Protein AF-0000000076350652 (afdb_homodimer)

Secondary structure (DSSP, 8-state):
--HHHHHHHHHHHHHHHHHHHHHT-HHHHHHHEEEEEEEE----TT-TT-----BHHHHHHHHHHHHHHB-GGG-EEEEEEEEEETTEEEEEEEEEEEBTTT--EEEEEEEEEEEEETTEEEEEEEE--HHHHHHHHS--/--HHHHHHHHHHHHHHHHHHHHHT-HHHHHHHEEEEEEEE----TT-TT-----BHHHHHHHHHHHHHHB-GGG-EEEEEEEEEETTEEEEEEEEEEEBTTT--EEEEEEEEEEEEETTEEEEEEEE--HHHHHHHHS--

Radius of gyration: 19.03 Å; Cα contacts (8 Å, |Δi|>4): 617; chains: 2; bounding box: 54×49×42 Å

Solvent-accessible surface area (backbone atoms only — not comparable to full-atom values): 14164 Å² to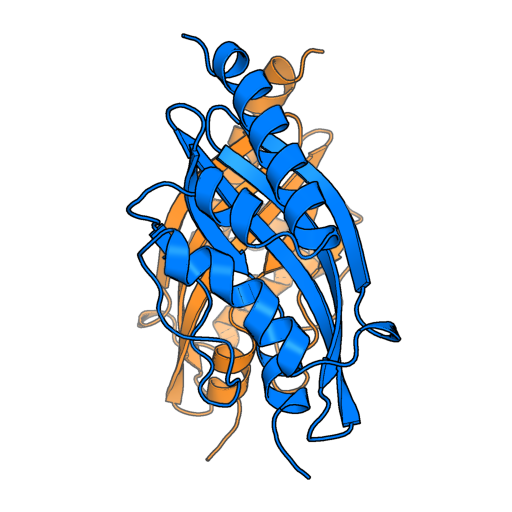tal; per-residue (Å²): 130,57,56,70,66,40,23,58,60,29,51,50,47,51,52,52,48,54,54,26,60,74,67,65,35,46,67,61,35,31,68,39,30,24,72,59,25,54,54,43,63,75,87,43,92,61,34,88,60,57,71,94,46,44,34,15,62,54,54,30,43,38,60,56,46,43,53,72,47,31,38,70,92,53,48,47,72,47,80,74,43,80,48,62,55,22,40,35,34,40,37,30,31,39,38,34,33,27,27,58,91,58,67,29,58,28,53,37,54,36,41,38,40,36,28,38,56,95,80,16,33,40,30,43,37,49,36,42,39,44,39,38,47,35,56,16,54,46,68,133,128,56,56,70,64,41,23,57,61,29,51,53,47,51,53,51,48,53,52,26,59,75,66,64,36,46,70,60,34,31,68,40,29,24,73,59,25,54,56,42,63,74,89,44,92,61,33,90,62,59,70,93,46,44,34,14,61,55,54,30,44,38,61,57,45,44,52,73,46,32,40,72,92,55,46,46,74,47,79,74,43,81,46,63,54,23,41,34,34,40,37,31,31,40,38,34,34,26,28,58,91,58,68,30,58,28,55,38,54,36,42,40,38,36,29,38,55,96,80,16,34,40,28,44,37,47,36,43,41,44,38,37,49,35,56,18,53,47,67,133

Organism: Streptomyces venezuelae (NCBI:txid54571)

pLDDT: mean 94.96, std 7.68, range [44.12, 98.75]

Nearest PDB structures (foldseek):
  7epn-assembly1_A  TM=9.601E-01  e=1.587E-13  Mycolicibacterium smegmatis MC2 155
  7epn-assembly1_B  TM=9.487E-01  e=1.328E-13  Mycolicibacterium smegmatis MC2 155
  7epo-assembly1_A-2  TM=9.106E-01  e=1.216E-11  Mycolicibacterium smegmatis MC2 155
  3fgy-assembly1_B  TM=9.138E-01  e=1.591E-09  Paraburkholderia xenovorans LB400
  3ec9-assembly1_A  TM=8.462E-01  e=2.882E-09  Burkholderia thailandensis E264

Sequence (280 aa):
MTAETVAAPTRSVVQDFLQARLAGDTERMVELFADDVDWLLAENPAVPWIRPRSTGAECAAQSAELAEHTVAEDASATLDTFLVDGTDAVLFGHLKGTVRATGKSFEGPFALRLTVENGRITRHHLYENSLSVAAACTPAMTAETVAAPTRSVVQDFLQARLAGDTERMVELFADDVDWLLAENPAVPWIRPRSTGAECAAQSAELAEHTVAEDASATLDTFLVDGTDAVLFGHLKGTVRATGKSFEGPFALRLTVENGRITRHHLYENSLSVAAACTPA

InterPro domains:
  IPR032710 NTF2-like domain superfamily [SSF54427] (9-137)
  IPR037401 SnoaL-like domain [PF12680] (14-124)

Foldseek 3Di:
DDQVVQQVLLVVLVVQCVVCLLVLPLVSQLVQADQFAAEDDPDAPLADLDDDDTGSSNVSCSSVVVPVFWDPVFWDWDWDDWDTGRQKIKTKTKIKTAGPVARAMAMFIKIWIWGDDPRHTRYTHIDTDSVRNSVRSDHD/DDQVVQQVLLVVLVVQCVVCLLVLPLVSQLVQADQFAAEDDPDAVLAVLDDDDTGSSNVSCSSVVVPVFWDPVFWDWDWDDWDTGRQKIKTKTKIKTAGPVARAMAMFIKIWIWGDDPRHTRYTHIDTDSVRNSVRSDHD

Structure (mmCIF, N/CA/C/O backbone):
data_AF-0000000076350652-model_v1
#
loop_
_entity.id
_entity.type
_entity.pdbx_description
1 polymer 'Ketosteroid isomerase'
#
loop_
_atom_site.group_PDB
_atom_site.id
_atom_site.type_symbol
_atom_site.label_atom_id
_atom_site.label_alt_id
_atom_site.label_comp_id
_atom_site.label_asym_id
_atom_site.label_entity_id
_atom_site.label_seq_id
_atom_site.pdbx_PDB_ins_code
_atom_site.Cartn_x
_atom_site.Cartn_y
_atom_site.Cartn_z
_atom_site.occupancy
_atom_site.B_iso_or_equiv
_atom_site.auth_seq_id
_atom_site.auth_comp_id
_atom_site.auth_asym_id
_atom_site.auth_atom_id
_atom_site.pdbx_PDB_model_num
ATOM 1 N N . MET A 1 1 ? 25.812 13.266 -9.875 1 44.16 1 MET A N 1
ATOM 2 C CA . MET A 1 1 ? 26 12.938 -8.469 1 44.16 1 MET A CA 1
ATOM 3 C C . MET A 1 1 ? 25.484 11.531 -8.164 1 44.16 1 MET A C 1
ATOM 5 O O . MET A 1 1 ? 24.391 11.164 -8.594 1 44.16 1 MET A O 1
ATOM 9 N N . THR A 1 2 ? 26.156 10.523 -7.773 1 53.03 2 THR A N 1
ATOM 10 C CA . THR A 1 2 ? 25.812 9.109 -7.703 1 53.03 2 THR A CA 1
ATOM 11 C C . THR A 1 2 ? 24.641 8.875 -6.758 1 53.03 2 THR A C 1
ATOM 13 O O . THR A 1 2 ? 24.297 9.75 -5.965 1 53.03 2 THR A O 1
ATOM 16 N N . ALA A 1 3 ? 23.75 7.809 -7.027 1 58.03 3 ALA A N 1
ATOM 17 C CA . ALA A 1 3 ? 22.609 7.449 -6.195 1 58.03 3 ALA A CA 1
ATOM 18 C C . ALA A 1 3 ? 22.953 7.586 -4.711 1 58.03 3 ALA A C 1
ATOM 20 O O . ALA A 1 3 ? 22.109 8.023 -3.918 1 58.03 3 ALA A O 1
ATOM 21 N N . GLU A 1 4 ? 24.156 7.391 -4.332 1 65.06 4 GLU A N 1
ATOM 22 C CA . GLU A 1 4 ? 24.578 7.445 -2.934 1 65.06 4 GLU A CA 1
ATOM 23 C C . GLU A 1 4 ? 24.719 8.883 -2.455 1 65.06 4 GLU A C 1
ATOM 25 O O . GLU A 1 4 ? 24.484 9.18 -1.281 1 65.06 4 GLU A O 1
ATOM 30 N N . THR A 1 5 ? 25.062 9.742 -3.428 1 74.81 5 THR A N 1
ATOM 31 C CA . THR A 1 5 ? 25.312 11.125 -3.025 1 74.81 5 THR A CA 1
ATOM 32 C C . THR A 1 5 ? 24.016 11.852 -2.713 1 74.81 5 THR A C 1
ATOM 34 O O . THR A 1 5 ? 23.984 12.734 -1.852 1 74.81 5 THR A O 1
ATOM 37 N N . VAL A 1 6 ? 23.016 11.383 -3.334 1 87.31 6 VAL A N 1
ATOM 38 C CA . VAL A 1 6 ? 21.766 12.102 -3.131 1 87.31 6 VAL A CA 1
ATOM 39 C C . VAL A 1 6 ? 20.922 11.391 -2.074 1 87.31 6 VAL A C 1
ATOM 41 O O . VAL A 1 6 ? 19.953 11.953 -1.564 1 87.31 6 VAL A O 1
ATOM 44 N N . ALA A 1 7 ? 21.391 10.289 -1.591 1 90.06 7 ALA A N 1
ATOM 45 C CA . ALA A 1 7 ? 20.625 9.5 -0.626 1 90.06 7 ALA A CA 1
ATOM 46 C C . ALA A 1 7 ? 20.641 10.156 0.752 1 90.06 7 ALA A C 1
ATOM 48 O O . ALA A 1 7 ? 19.641 10.141 1.465 1 90.06 7 ALA A O 1
ATOM 49 N N . ALA A 1 8 ? 21.734 10.742 1.104 1 92.75 8 ALA A N 1
ATOM 50 C CA . ALA A 1 8 ? 21.859 11.328 2.438 1 92.75 8 ALA A CA 1
ATOM 51 C C . ALA A 1 8 ? 20.922 12.523 2.602 1 92.75 8 ALA A C 1
ATOM 53 O O . ALA A 1 8 ? 20.156 12.602 3.566 1 92.75 8 ALA A O 1
ATOM 54 N N . PRO A 1 9 ? 20.953 13.445 1.65 1 95.44 9 PRO A N 1
ATOM 55 C CA . PRO A 1 9 ? 20 14.547 1.78 1 95.44 9 PRO A CA 1
ATOM 56 C C . PRO A 1 9 ? 18.547 14.078 1.725 1 95.44 9 PRO A C 1
ATOM 58 O O . PRO A 1 9 ? 17.688 14.648 2.404 1 95.44 9 PRO A O 1
ATOM 61 N N . THR A 1 10 ? 18.234 13.078 0.881 1 97.25 10 THR A N 1
ATOM 62 C CA . THR A 1 10 ? 16.875 12.523 0.846 1 97.25 10 THR A CA 1
ATOM 63 C C . THR A 1 10 ? 16.469 12.016 2.227 1 97.25 10 THR A C 1
ATOM 65 O O . THR A 1 10 ? 15.383 12.336 2.713 1 97.25 10 THR A O 1
ATOM 68 N N . ARG A 1 11 ? 17.328 11.305 2.857 1 96.69 11 ARG A N 1
ATOM 69 C CA . ARG A 1 11 ? 17.062 10.758 4.184 1 96.69 11 ARG A CA 1
ATOM 70 C C . ARG A 1 11 ? 16.812 11.875 5.195 1 96.69 11 ARG A C 1
ATOM 72 O O . ARG A 1 11 ? 15.883 11.781 6.004 1 96.69 11 ARG A O 1
ATOM 79 N N . SER A 1 12 ? 17.594 12.883 5.109 1 97.62 12 SER A N 1
ATOM 80 C CA . SER A 1 12 ? 17.469 14 6.043 1 97.62 12 SER A CA 1
ATOM 81 C C . SER A 1 12 ? 16.141 14.711 5.887 1 97.62 12 SER A C 1
ATOM 83 O O . SER A 1 12 ? 15.469 15.008 6.879 1 97.62 12 SER A O 1
ATOM 85 N N . VAL A 1 13 ? 15.75 14.953 4.66 1 98.38 13 VAL A N 1
ATOM 86 C CA . VAL A 1 13 ? 14.492 15.641 4.387 1 98.38 13 VAL A CA 1
ATOM 87 C C . VAL A 1 13 ? 13.32 14.797 4.875 1 98.38 13 VAL A C 1
ATOM 89 O O . VAL A 1 13 ? 12.383 15.312 5.492 1 98.38 13 VAL A O 1
ATOM 92 N N . VAL A 1 14 ? 13.359 13.516 4.664 1 98.31 14 VAL A N 1
ATOM 93 C CA . VAL A 1 14 ? 12.273 12.617 5.051 1 98.31 14 VAL A CA 1
ATOM 94 C C . VAL A 1 14 ? 12.18 12.547 6.574 1 98.31 14 VAL A C 1
ATOM 96 O O . VAL A 1 14 ? 11.086 12.539 7.137 1 98.31 14 VAL A O 1
ATOM 99 N N . GLN A 1 15 ? 13.312 12.508 7.227 1 97.88 15 GLN A N 1
ATOM 100 C CA . GLN A 1 15 ? 13.312 12.508 8.688 1 97.88 15 GLN A CA 1
ATOM 101 C C . GLN A 1 15 ? 12.711 13.797 9.234 1 97.88 15 GLN A C 1
ATOM 103 O O . GLN A 1 15 ? 11.938 13.766 10.195 1 97.88 15 GLN A O 1
ATOM 108 N N . ASP A 1 16 ? 13.039 14.883 8.602 1 98.25 16 ASP A N 1
ATOM 109 C CA . ASP A 1 16 ? 12.438 16.156 8.977 1 98.25 16 ASP A CA 1
ATOM 110 C C . ASP A 1 16 ? 10.93 16.141 8.773 1 98.25 16 ASP A C 1
ATOM 112 O O . ASP A 1 16 ? 10.172 16.625 9.617 1 98.25 16 ASP A O 1
ATOM 116 N N . PHE A 1 17 ? 10.531 15.594 7.711 1 98.31 17 PHE A N 1
ATOM 117 C CA . PHE A 1 17 ? 9.117 15.469 7.395 1 98.31 17 PHE A CA 1
ATOM 118 C C . PHE A 1 17 ? 8.391 14.648 8.461 1 98.31 17 PHE A C 1
ATOM 120 O O . PHE A 1 17 ? 7.34 15.062 8.953 1 98.31 17 PHE A O 1
ATOM 127 N N . LEU A 1 18 ? 8.953 13.555 8.828 1 97.06 18 LEU A N 1
ATOM 128 C CA . LEU A 1 18 ? 8.344 12.688 9.836 1 97.06 18 LEU A CA 1
ATOM 129 C C . LEU A 1 18 ? 8.242 13.398 11.18 1 97.06 18 LEU A C 1
ATOM 131 O O . LEU A 1 18 ? 7.234 13.273 11.875 1 97.06 18 LEU A O 1
ATOM 135 N N . GLN A 1 19 ? 9.242 14.117 11.539 1 96.62 19 GLN A N 1
ATOM 136 C CA . GLN A 1 19 ? 9.234 14.875 12.781 1 96.62 19 GLN A CA 1
ATOM 137 C C . GLN A 1 19 ? 8.156 15.953 12.758 1 96.62 19 GLN A C 1
ATOM 139 O O . GLN A 1 19 ? 7.434 16.141 13.742 1 96.62 19 GLN A O 1
ATOM 144 N N . ALA A 1 20 ? 8.07 16.656 11.68 1 97.06 20 ALA A N 1
ATOM 145 C CA . ALA A 1 20 ? 7.062 17.703 11.539 1 97.06 20 ALA A CA 1
ATOM 146 C C . ALA A 1 20 ? 5.656 17.109 11.602 1 97.06 20 ALA A C 1
ATOM 148 O O . ALA A 1 20 ? 4.766 17.703 12.227 1 97.06 20 ALA A O 1
ATOM 149 N N . ARG A 1 21 ? 5.453 16.016 10.969 1 94.56 21 ARG A N 1
ATOM 150 C CA . ARG A 1 21 ? 4.164 15.344 10.984 1 94.56 21 ARG A CA 1
ATOM 151 C C . ARG A 1 21 ? 3.777 14.93 12.398 1 94.56 21 ARG A C 1
ATOM 153 O O . ARG A 1 21 ? 2.641 15.141 12.828 1 94.56 21 ARG A O 1
ATOM 160 N N . LEU A 1 22 ? 4.668 14.352 13.125 1 90.69 22 LEU A N 1
ATOM 161 C CA . LEU A 1 22 ? 4.434 13.906 14.492 1 90.69 22 LEU A CA 1
ATOM 162 C C . LEU A 1 22 ? 4.113 15.086 15.406 1 90.69 22 LEU A C 1
ATOM 164 O O . LEU A 1 22 ? 3.277 14.969 16.312 1 90.69 22 LEU A O 1
ATOM 168 N N . ALA A 1 23 ? 4.719 16.172 15.133 1 92.88 23 ALA A N 1
ATOM 169 C CA . ALA A 1 23 ? 4.547 17.359 15.953 1 92.88 23 ALA A CA 1
ATOM 170 C C . ALA A 1 23 ? 3.305 18.141 15.531 1 92.88 23 ALA A C 1
ATOM 172 O O . ALA A 1 23 ? 2.906 19.094 16.203 1 92.88 23 ALA A O 1
ATOM 173 N N . GLY A 1 24 ? 2.719 17.766 14.453 1 92.81 24 GLY A N 1
ATOM 174 C CA . GLY A 1 24 ? 1.604 18.531 13.914 1 92.81 24 GLY A CA 1
ATOM 175 C C . GLY A 1 24 ? 2.01 19.906 13.414 1 92.81 24 GLY A C 1
ATOM 176 O O . GLY A 1 24 ? 1.22 20.844 13.484 1 92.81 24 GLY A O 1
ATOM 177 N N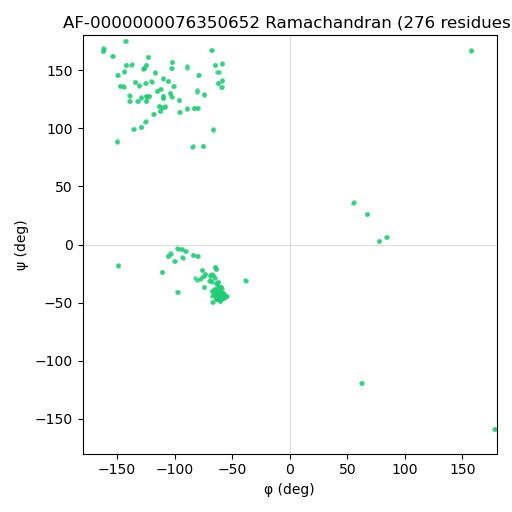 . ASP A 1 25 ? 3.254 20.031 13.023 1 95.5 25 ASP A N 1
ATOM 178 C CA . ASP A 1 25 ? 3.799 21.297 12.578 1 95.5 25 ASP A CA 1
ATOM 179 C C . ASP A 1 25 ? 3.492 21.531 11.094 1 95.5 25 ASP A C 1
ATOM 181 O O . ASP A 1 25 ? 4.355 21.344 10.242 1 95.5 25 ASP A O 1
ATOM 185 N N . THR A 1 26 ? 2.326 22.047 10.805 1 95.81 26 THR A N 1
ATOM 186 C CA . THR A 1 26 ? 1.855 22.234 9.43 1 95.81 26 THR A CA 1
ATOM 187 C C . THR A 1 26 ? 2.719 23.25 8.695 1 95.81 26 THR A C 1
ATOM 189 O O . THR A 1 26 ? 2.998 23.094 7.504 1 95.81 26 THR A O 1
ATOM 192 N N . GLU A 1 27 ? 3.127 24.266 9.352 1 96.12 27 GLU A N 1
ATOM 193 C CA . GLU A 1 27 ? 3.969 25.281 8.727 1 96.12 27 GLU A CA 1
ATOM 194 C C . GLU A 1 27 ? 5.277 24.688 8.227 1 96.12 27 GLU A C 1
ATOM 196 O O . GLU A 1 27 ? 5.684 24.922 7.086 1 96.12 27 GLU A O 1
ATOM 201 N N . ARG A 1 28 ? 5.887 23.953 9.086 1 97.44 28 ARG A N 1
ATOM 202 C CA . ARG A 1 28 ? 7.125 23.297 8.68 1 97.44 28 ARG A CA 1
ATOM 203 C C . ARG A 1 28 ? 6.883 22.344 7.52 1 97.44 28 ARG A C 1
ATOM 205 O O . ARG A 1 28 ? 7.707 22.234 6.609 1 97.44 28 ARG A O 1
ATOM 212 N N . MET A 1 29 ? 5.793 21.609 7.551 1 97.06 29 MET A N 1
ATOM 213 C CA . MET A 1 29 ? 5.465 20.672 6.473 1 97.06 29 MET A CA 1
ATOM 214 C C . MET A 1 29 ? 5.316 21.422 5.148 1 97.06 29 MET A C 1
ATOM 216 O O . MET A 1 29 ? 5.762 20.922 4.105 1 97.06 29 MET A O 1
ATOM 220 N N . VAL A 1 30 ? 4.703 22.562 5.164 1 97.5 30 VAL A N 1
ATOM 221 C CA . VAL A 1 30 ? 4.551 23.359 3.953 1 97.5 30 VAL A CA 1
ATOM 222 C C . VAL A 1 30 ? 5.922 23.688 3.375 1 97.5 30 VAL A C 1
ATOM 224 O O . VAL A 1 30 ? 6.117 23.656 2.156 1 97.5 30 VAL A O 1
ATOM 227 N N . GLU A 1 31 ? 6.879 23.953 4.215 1 97.88 31 GLU A N 1
ATOM 228 C CA . GLU A 1 31 ? 8.227 24.297 3.781 1 97.88 31 GLU A CA 1
ATOM 229 C C . GLU A 1 31 ? 8.922 23.094 3.154 1 97.88 31 GLU A C 1
ATOM 231 O O . GLU A 1 31 ? 9.773 23.25 2.273 1 97.88 31 GLU A O 1
ATOM 236 N N . LEU A 1 32 ? 8.562 21.953 3.629 1 98.5 32 LEU A N 1
ATOM 237 C CA . LEU A 1 32 ? 9.242 20.734 3.193 1 98.5 32 LEU A CA 1
ATOM 238 C C . LEU A 1 32 ? 8.68 20.25 1.862 1 98.5 32 LEU A C 1
ATOM 240 O O . LEU A 1 32 ? 9.383 19.609 1.082 1 98.5 32 LEU A O 1
ATOM 244 N N . PHE A 1 33 ? 7.438 20.531 1.592 1 98.69 33 PHE A N 1
ATOM 245 C CA . PHE A 1 33 ? 6.824 20.141 0.33 1 98.69 33 PHE A CA 1
ATOM 246 C C . PHE A 1 33 ? 7.211 21.094 -0.788 1 98.69 33 PHE A C 1
ATOM 248 O O . PHE A 1 33 ? 7.391 22.297 -0.552 1 98.69 33 PHE A O 1
ATOM 255 N N . ALA A 1 34 ? 7.352 20.578 -1.999 1 98.56 34 ALA A N 1
ATOM 256 C CA . ALA A 1 34 ? 7.453 21.406 -3.203 1 98.56 34 ALA A CA 1
ATOM 257 C C . ALA A 1 34 ? 6.133 22.109 -3.496 1 98.56 34 ALA A C 1
ATOM 259 O O . ALA A 1 34 ? 5.098 21.766 -2.928 1 98.56 34 ALA A O 1
ATOM 260 N N . ASP A 1 35 ? 6.195 23.062 -4.387 1 97.38 35 ASP A N 1
ATOM 261 C CA . ASP A 1 35 ? 4.984 23.797 -4.746 1 97.38 35 ASP A CA 1
ATOM 262 C C . ASP A 1 35 ? 3.959 22.875 -5.402 1 97.38 35 ASP A C 1
ATOM 264 O O . ASP A 1 35 ? 2.76 22.984 -5.137 1 97.38 35 ASP A O 1
ATOM 268 N N . ASP A 1 36 ? 4.461 22.031 -6.301 1 97.75 36 ASP A N 1
ATOM 269 C CA . ASP A 1 36 ? 3.65 21 -6.922 1 97.75 36 ASP A CA 1
ATOM 270 C C . ASP A 1 36 ? 4.07 19.609 -6.438 1 97.75 36 ASP A C 1
ATOM 272 O O . ASP A 1 36 ? 5.258 19.281 -6.441 1 97.75 36 ASP A O 1
ATOM 276 N N . VAL A 1 37 ? 3.123 18.875 -5.988 1 98.56 37 VAL A N 1
ATOM 277 C CA . VAL A 1 37 ? 3.412 17.562 -5.402 1 98.56 37 VAL A CA 1
ATOM 278 C C . VAL A 1 37 ? 2.596 16.484 -6.113 1 98.56 37 VAL A C 1
ATOM 280 O O . VAL A 1 37 ? 1.386 16.641 -6.301 1 98.56 37 VAL A O 1
ATOM 283 N N . ASP A 1 38 ? 3.291 15.492 -6.645 1 98.38 38 ASP A N 1
ATOM 284 C CA . ASP A 1 38 ? 2.596 14.281 -7.074 1 98.38 38 ASP A CA 1
ATOM 285 C C . ASP A 1 38 ? 2.014 13.531 -5.879 1 98.38 38 ASP A C 1
ATOM 287 O O . ASP A 1 38 ? 2.738 12.836 -5.16 1 98.38 38 ASP A O 1
ATOM 291 N N . TRP A 1 39 ? 0.73 13.727 -5.633 1 98.12 39 TRP A N 1
ATOM 292 C CA . TRP A 1 39 ? 0.024 13.211 -4.469 1 98.12 39 TRP A CA 1
ATOM 293 C C . TRP A 1 39 ? -0.834 12.008 -4.844 1 98.12 39 TRP A C 1
ATOM 295 O O . TRP A 1 39 ? -1.576 12.047 -5.828 1 98.12 39 TRP A O 1
ATOM 305 N N . LEU A 1 40 ? -0.628 10.938 -4 1 97.5 40 LEU A N 1
ATOM 306 C CA . LEU A 1 40 ? -1.454 9.766 -4.273 1 97.5 40 LEU A CA 1
ATOM 307 C C . LEU A 1 40 ? -1.959 9.141 -2.979 1 97.5 40 LEU A C 1
ATOM 309 O O . LEU A 1 40 ? -1.168 8.836 -2.082 1 97.5 40 LEU A O 1
ATOM 313 N N . LEU A 1 41 ? -3.211 9.008 -2.838 1 95.44 41 LEU A N 1
ATOM 314 C CA . LEU A 1 41 ? -4.004 8.125 -1.989 1 95.44 41 LEU A CA 1
ATOM 315 C C . LEU A 1 41 ? -5.141 7.492 -2.781 1 95.44 41 LEU A C 1
ATOM 317 O O . LEU A 1 41 ? -5.766 8.148 -3.619 1 95.44 41 LEU A O 1
ATOM 321 N N . ALA A 1 42 ? -5.359 6.234 -2.514 1 93.25 42 ALA A N 1
ATOM 322 C CA . ALA A 1 42 ? -6.484 5.602 -3.199 1 93.25 42 ALA A CA 1
ATOM 323 C C . ALA A 1 42 ? -7.793 6.324 -2.889 1 93.25 42 ALA A C 1
ATOM 325 O O . ALA A 1 42 ? -8.023 6.75 -1.753 1 93.25 42 ALA A O 1
ATOM 326 N N . GLU A 1 43 ? -8.586 6.434 -3.896 1 92.56 43 GLU A N 1
ATOM 327 C CA . GLU A 1 43 ? -9.891 7.074 -3.709 1 92.56 43 GLU A CA 1
ATOM 328 C C . GLU A 1 43 ? -10.719 6.336 -2.662 1 92.56 43 GLU A C 1
ATOM 330 O O . GLU A 1 43 ? -10.805 5.105 -2.68 1 92.56 43 GLU A O 1
ATOM 335 N N . ASN A 1 44 ? -11.312 7.105 -1.806 1 96.5 44 ASN A N 1
ATOM 336 C CA . ASN A 1 44 ? -12.141 6.578 -0.724 1 96.5 44 ASN A CA 1
ATOM 337 C C . ASN A 1 44 ? -13.25 7.555 -0.344 1 96.5 44 ASN A C 1
ATOM 339 O O . ASN A 1 44 ? -13.094 8.359 0.573 1 96.5 44 ASN A O 1
ATOM 343 N N . PRO A 1 45 ? -14.328 7.461 -0.959 1 93.56 45 PRO A N 1
ATOM 344 C CA . PRO A 1 45 ? -15.391 8.469 -0.828 1 93.56 45 PRO A CA 1
ATOM 345 C C . PRO A 1 45 ? -15.969 8.539 0.585 1 93.56 45 PRO A C 1
ATOM 347 O O . PRO A 1 45 ? -16.531 9.562 0.977 1 93.56 45 PRO A O 1
ATOM 350 N N . ALA A 1 46 ? -15.844 7.578 1.374 1 94.81 46 ALA A N 1
ATOM 351 C CA . ALA A 1 46 ? -16.391 7.559 2.729 1 94.81 46 ALA A CA 1
ATOM 352 C C . ALA A 1 46 ? -15.5 8.328 3.693 1 94.81 46 ALA A C 1
ATOM 354 O O . ALA A 1 46 ? -15.898 8.617 4.824 1 94.81 46 ALA A O 1
ATOM 355 N N . VAL A 1 47 ? -14.305 8.719 3.285 1 97.12 47 VAL A N 1
ATOM 356 C CA . VAL A 1 47 ? -13.305 9.273 4.188 1 97.12 47 VAL A CA 1
ATOM 357 C C . VAL A 1 47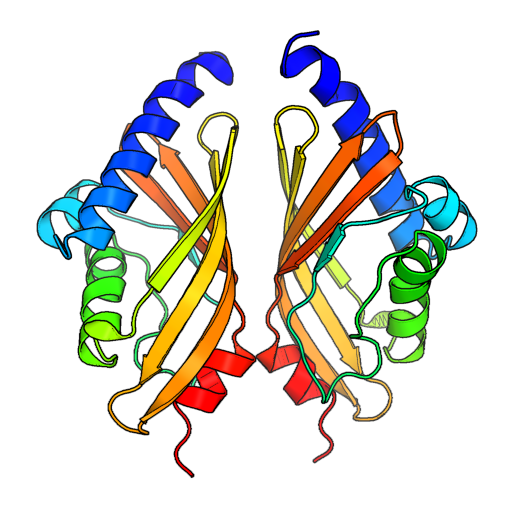 ? -13.148 10.766 3.932 1 97.12 47 VAL A C 1
ATOM 359 O O . VAL A 1 47 ? -12.695 11.18 2.863 1 97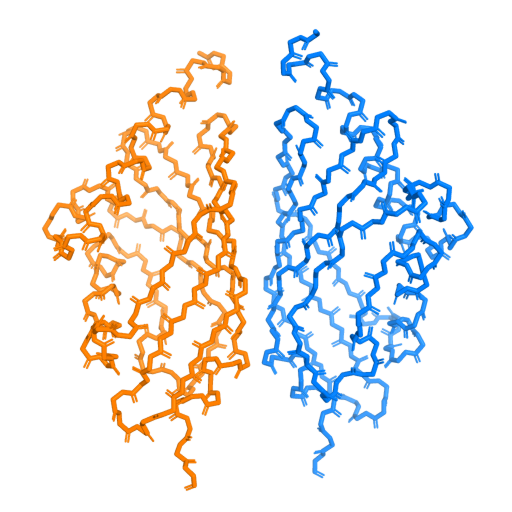.12 47 VAL A O 1
ATOM 362 N N . PRO A 1 48 ? -13.398 11.586 4.828 1 95.19 48 PRO A N 1
ATOM 363 C CA . PRO A 1 48 ? -13.469 13.023 4.59 1 95.19 48 PRO A CA 1
ATOM 364 C C . PRO A 1 48 ? -12.094 13.656 4.379 1 95.19 48 PRO A C 1
ATOM 366 O O . PRO A 1 48 ? -11.992 14.727 3.768 1 95.19 48 PRO A O 1
ATOM 369 N N . TRP A 1 49 ? -11.078 13.055 4.895 1 95.88 49 TRP A N 1
ATOM 370 C CA . TRP A 1 49 ? -9.766 13.688 4.777 1 95.88 49 TRP A CA 1
ATOM 371 C C . TRP A 1 49 ? -9.016 13.172 3.561 1 95.88 49 TRP A C 1
ATOM 373 O O . TRP A 1 49 ? -7.863 13.539 3.33 1 95.88 49 TRP A O 1
ATOM 383 N N . ILE A 1 50 ? -9.578 12.203 2.85 1 96.5 50 ILE A N 1
ATOM 384 C CA . ILE A 1 50 ? -8.961 11.703 1.625 1 96.5 50 ILE A CA 1
ATOM 385 C C . ILE A 1 50 ? -9.578 12.406 0.416 1 96.5 50 ILE A C 1
ATOM 387 O O . ILE A 1 50 ? -10.773 12.258 0.147 1 96.5 50 ILE A O 1
ATOM 391 N N . ARG A 1 51 ? -8.82 13.164 -0.246 1 94.38 51 ARG A N 1
ATOM 392 C CA . ARG A 1 51 ? -9.211 13.891 -1.449 1 94.38 51 ARG A CA 1
ATOM 393 C C . ARG A 1 51 ? -8.008 14.164 -2.338 1 94.38 51 ARG A C 1
ATOM 395 O O . ARG A 1 51 ? -6.863 14.07 -1.887 1 94.38 51 ARG A O 1
ATOM 402 N N . PRO A 1 52 ? -8.219 14.492 -3.605 1 95.44 52 PRO A N 1
ATOM 403 C CA . PRO A 1 52 ? -7.09 14.852 -4.469 1 95.44 52 PRO A CA 1
ATOM 404 C C . PRO A 1 52 ? -6.352 16.094 -3.984 1 95.44 52 PRO A C 1
ATOM 406 O O . PRO A 1 52 ? -6.98 17.047 -3.504 1 95.44 52 PRO A O 1
ATOM 409 N N . ARG A 1 53 ? -5.039 16.031 -4.07 1 97.56 53 ARG A N 1
ATOM 410 C CA . ARG A 1 53 ? -4.156 17.141 -3.738 1 97.56 53 ARG A CA 1
ATOM 411 C C . ARG A 1 53 ? -3.035 17.281 -4.762 1 97.56 53 ARG A C 1
ATOM 413 O O . ARG A 1 53 ? -2.662 16.297 -5.414 1 97.56 53 ARG A O 1
ATOM 420 N N . SER A 1 54 ? -2.527 18.547 -4.836 1 97.88 54 SER A N 1
ATOM 421 C CA . SER A 1 54 ? -1.456 18.719 -5.812 1 97.88 54 SER A CA 1
ATOM 422 C C . SER A 1 54 ? -0.468 19.797 -5.379 1 97.88 54 SER A C 1
ATOM 424 O O . SER A 1 54 ? 0.634 19.891 -5.926 1 97.88 54 SER A O 1
ATOM 426 N N . THR A 1 55 ? -0.877 20.672 -4.426 1 98 55 THR A N 1
ATOM 427 C CA . THR A 1 55 ? 0.035 21.703 -3.965 1 98 55 THR A CA 1
ATOM 428 C C . THR A 1 55 ? 0.632 21.344 -2.609 1 98 55 THR A C 1
ATOM 430 O O . THR A 1 55 ? 0.026 20.594 -1.841 1 98 55 THR A O 1
ATOM 433 N N . GLY A 1 56 ? 1.797 21.953 -2.338 1 97.69 56 GLY A N 1
ATOM 434 C CA . GLY A 1 56 ? 2.426 21.719 -1.047 1 97.69 56 GLY A CA 1
ATOM 435 C C . GLY A 1 56 ? 1.53 22.078 0.124 1 97.69 56 GLY A C 1
ATOM 436 O O . GLY A 1 56 ? 1.478 21.359 1.118 1 97.69 56 GLY A O 1
ATOM 437 N N . ALA A 1 57 ? 0.869 23.172 0.027 1 96.81 57 ALA A N 1
ATOM 438 C CA . ALA A 1 57 ? -0.03 23.625 1.089 1 96.81 57 ALA A CA 1
ATOM 439 C C . ALA A 1 57 ? -1.159 22.625 1.308 1 96.81 57 ALA A C 1
ATOM 441 O O . ALA A 1 57 ? -1.497 22.297 2.447 1 96.81 57 ALA A O 1
ATOM 442 N N . GLU A 1 58 ? -1.768 22.125 0.223 1 97.31 58 GLU A N 1
ATOM 443 C CA . GLU A 1 58 ? -2.83 21.141 0.322 1 97.31 58 GLU A CA 1
ATOM 444 C C . GLU A 1 58 ? -2.32 19.844 0.968 1 97.31 58 GLU A C 1
ATOM 446 O O . GLU A 1 58 ? -3.002 19.266 1.809 1 97.31 58 GLU A O 1
ATOM 451 N N . CYS A 1 59 ? -1.15 19.422 0.545 1 97.88 59 CYS A N 1
ATOM 452 C CA . CYS A 1 59 ? -0.557 18.188 1.061 1 97.88 59 CYS A CA 1
ATOM 453 C C . CYS A 1 59 ? -0.262 18.312 2.551 1 97.88 59 CYS A C 1
ATOM 455 O O . CYS A 1 59 ? -0.576 17.406 3.324 1 97.88 59 CYS A O 1
ATOM 457 N N . ALA A 1 60 ? 0.26 19.484 2.938 1 96.75 60 ALA A N 1
ATOM 458 C CA . ALA A 1 60 ? 0.567 19.734 4.344 1 96.75 60 ALA A CA 1
ATOM 459 C C . ALA A 1 60 ? -0.705 19.766 5.188 1 96.75 60 ALA A C 1
ATOM 461 O O . ALA A 1 60 ? -0.69 19.359 6.352 1 96.75 60 ALA A O 1
ATOM 462 N N . ALA A 1 61 ? -1.779 20.125 4.629 1 95.81 61 ALA A N 1
ATOM 463 C CA . ALA A 1 61 ? -3.041 20.266 5.348 1 95.81 61 ALA A CA 1
ATOM 464 C C . ALA A 1 61 ? -3.668 18.906 5.645 1 95.81 61 ALA A C 1
ATOM 466 O O . ALA A 1 61 ? -4.535 18.797 6.512 1 95.81 61 ALA A O 1
ATOM 467 N N . GLN A 1 62 ? -3.301 17.891 4.906 1 95.62 62 GLN A N 1
ATOM 468 C CA . GLN A 1 62 ? -3.918 16.578 5.043 1 95.62 62 GLN A CA 1
ATOM 469 C C . GLN A 1 62 ? -3.762 16.047 6.465 1 95.62 62 GLN A C 1
ATOM 471 O O . GLN A 1 62 ? -4.695 15.461 7.023 1 95.62 62 GLN A O 1
ATOM 476 N N . SER A 1 63 ? -2.613 16.219 7.051 1 92.75 63 SER A N 1
ATOM 477 C CA . SER A 1 63 ? -2.355 15.719 8.398 1 92.75 63 SER A CA 1
ATOM 478 C C . SER A 1 63 ? -3.234 16.422 9.43 1 92.75 63 SER A C 1
ATOM 480 O O . SER A 1 63 ? -3.727 15.789 10.367 1 92.75 63 SER A O 1
ATOM 482 N N . ALA A 1 64 ? -3.393 17.688 9.281 1 93.31 64 ALA A N 1
ATOM 483 C CA . ALA A 1 64 ? -4.258 18.453 10.172 1 93.31 64 ALA A CA 1
ATOM 484 C C . ALA A 1 64 ? -5.715 18.016 10.023 1 93.31 64 ALA A C 1
ATOM 486 O O . ALA A 1 64 ? -6.438 17.906 11.016 1 93.31 64 ALA A O 1
ATOM 487 N N . GLU A 1 65 ? -6.145 17.828 8.852 1 95.75 65 GLU A N 1
ATOM 488 C CA . GLU A 1 65 ? -7.5 17.344 8.594 1 95.75 65 GLU A CA 1
ATOM 489 C C . GLU A 1 65 ? -7.727 15.977 9.227 1 95.75 65 GLU A C 1
ATOM 491 O O . GLU A 1 65 ? -8.75 15.75 9.875 1 95.75 65 GLU A O 1
ATOM 496 N N . LEU A 1 66 ? -6.781 15.078 9.023 1 95.62 66 LEU A N 1
ATOM 497 C CA . LEU A 1 66 ? -6.844 13.773 9.664 1 95.62 66 LEU A CA 1
ATOM 498 C C . LEU A 1 66 ? -6.98 13.914 11.172 1 95.62 66 LEU A C 1
ATOM 500 O O . LEU A 1 66 ? -7.832 13.266 11.789 1 95.62 66 LEU A O 1
ATOM 504 N N . ALA A 1 67 ? -6.199 14.805 11.742 1 94.19 67 ALA A N 1
ATOM 505 C CA . ALA A 1 67 ? -6.203 15.016 13.188 1 94.19 67 ALA A CA 1
ATOM 506 C C . ALA A 1 67 ? -7.555 15.539 13.664 1 94.19 67 ALA A C 1
ATOM 508 O O . ALA A 1 67 ? -8.008 15.219 14.766 1 94.19 67 ALA A O 1
ATOM 509 N N . GLU A 1 68 ? -8.195 16.312 12.844 1 95.5 68 GLU A N 1
ATOM 510 C CA . GLU A 1 68 ? -9.508 16.859 13.18 1 95.5 68 GLU A CA 1
ATOM 511 C C . GLU A 1 68 ? -10.562 15.758 13.258 1 95.5 68 GLU A C 1
ATOM 513 O O . GLU A 1 68 ? -11.539 15.875 13.992 1 95.5 68 GLU A O 1
ATOM 518 N N . HIS A 1 69 ? -10.328 14.727 12.57 1 97.12 69 HIS A N 1
ATOM 519 C CA . HIS A 1 69 ? -11.359 13.703 12.438 1 97.12 69 HIS A CA 1
ATOM 520 C C . HIS A 1 69 ? -11.062 12.5 13.32 1 97.12 69 HIS A C 1
ATOM 522 O O . HIS A 1 69 ? -11.883 11.586 13.438 1 97.12 69 HIS A O 1
ATOM 528 N N . THR A 1 70 ? -9.867 12.508 13.906 1 97.12 70 THR A N 1
ATOM 529 C CA . THR A 1 70 ? -9.469 11.336 14.664 1 97.12 70 THR A CA 1
ATOM 530 C C . THR A 1 70 ? -9.125 11.711 16.109 1 97.12 70 THR A C 1
ATOM 532 O O . THR A 1 70 ? -8.906 12.883 16.406 1 97.12 70 THR A O 1
ATOM 535 N N . VAL A 1 71 ? -9.148 10.648 16.938 1 96.38 71 VAL A N 1
ATOM 536 C CA . VAL A 1 71 ? -8.805 10.797 18.344 1 96.38 71 VAL A CA 1
ATOM 537 C C . VAL A 1 71 ? -7.289 10.758 18.516 1 96.38 71 VAL A C 1
ATOM 539 O O . VAL A 1 71 ? -6.66 9.719 18.297 1 96.38 71 VAL A O 1
ATOM 542 N N . ALA A 1 72 ? -6.695 11.781 18.984 1 90.25 72 ALA A N 1
ATOM 543 C CA . ALA A 1 72 ? -5.246 11.953 19.047 1 90.25 72 ALA A CA 1
ATOM 544 C C . ALA A 1 72 ? -4.598 10.859 19.891 1 90.25 72 ALA A C 1
ATOM 546 O O . ALA A 1 72 ? -3.572 10.297 19.5 1 90.25 72 ALA A O 1
ATOM 547 N N . GLU A 1 73 ? -5.168 10.57 21.016 1 92.69 73 GLU A N 1
ATOM 548 C CA . GLU A 1 73 ? -4.594 9.625 21.953 1 92.69 73 GLU A CA 1
ATOM 549 C C . GLU A 1 73 ? -4.551 8.211 21.375 1 92.69 73 GLU A C 1
ATOM 551 O O . GLU A 1 73 ? -3.781 7.367 21.844 1 92.69 73 GLU A O 1
ATOM 556 N N . ASP A 1 74 ? -5.352 7.988 20.359 1 93.69 74 ASP A N 1
ATOM 557 C CA . ASP A 1 74 ? -5.469 6.652 19.781 1 93.69 74 ASP A CA 1
ATOM 558 C C . ASP A 1 74 ? -4.617 6.527 18.516 1 93.69 74 ASP A C 1
ATOM 560 O O . ASP A 1 74 ? -4.457 5.43 17.984 1 93.69 74 ASP A O 1
ATOM 564 N N . ALA A 1 75 ? -4.211 7.621 18.047 1 91.31 75 ALA A N 1
ATOM 565 C CA . ALA A 1 75 ? -3.457 7.625 16.797 1 91.31 75 ALA A CA 1
ATOM 566 C C . ALA A 1 75 ? -2.035 7.113 17 1 91.31 75 ALA A C 1
ATOM 568 O O . ALA A 1 75 ? -1.354 7.535 17.938 1 91.31 75 ALA A O 1
ATOM 569 N N . SER A 1 76 ? -1.625 6.184 16.219 1 92.88 76 SER A N 1
ATOM 570 C CA . SER A 1 76 ? -0.259 5.676 16.281 1 92.88 76 SER A CA 1
ATOM 571 C C . SER A 1 76 ? 0.219 5.195 14.914 1 92.88 76 SER A C 1
ATOM 573 O O . SER A 1 76 ? -0.589 4.789 14.078 1 92.88 76 SER A O 1
ATOM 575 N N . ALA A 1 77 ? 1.485 5.391 14.695 1 92.81 77 ALA A N 1
ATOM 576 C CA . ALA A 1 77 ? 2.188 4.844 13.531 1 92.81 77 ALA A CA 1
ATOM 577 C C . ALA A 1 77 ? 3.57 4.332 13.922 1 92.81 77 ALA A C 1
ATOM 579 O O . ALA A 1 77 ? 4.32 5.02 14.617 1 92.81 77 ALA A O 1
ATOM 580 N N . THR A 1 78 ? 3.854 3.15 13.57 1 94.75 78 THR A N 1
ATOM 581 C CA . THR A 1 78 ? 5.176 2.568 13.773 1 94.75 78 THR A CA 1
ATOM 582 C C . THR A 1 78 ? 5.887 2.377 12.43 1 94.75 78 THR A C 1
ATOM 584 O O . THR A 1 78 ? 5.254 2.045 11.43 1 94.75 78 THR A O 1
ATOM 587 N N . LEU A 1 79 ? 7.207 2.592 12.422 1 94.69 79 LEU A N 1
ATOM 588 C CA . LEU A 1 79 ? 8.016 2.369 11.227 1 94.69 79 LEU A CA 1
ATOM 589 C C . LEU A 1 79 ? 8.797 1.064 11.336 1 94.69 79 LEU A C 1
ATOM 591 O O . LEU A 1 79 ? 9.445 0.806 12.352 1 94.69 79 LEU A O 1
ATOM 595 N N . ASP A 1 80 ? 8.688 0.262 10.375 1 92.81 80 ASP A N 1
ATOM 596 C CA . ASP A 1 80 ? 9.398 -1.013 10.32 1 92.81 80 ASP A CA 1
ATOM 597 C C . ASP A 1 80 ? 10.664 -0.899 9.477 1 92.81 80 ASP A C 1
ATOM 599 O O . ASP A 1 80 ? 11.68 -1.518 9.789 1 92.81 80 ASP A O 1
ATOM 603 N N . THR A 1 81 ? 10.539 -0.206 8.414 1 94.62 81 THR A N 1
ATOM 604 C CA . THR A 1 81 ? 11.625 -0.125 7.441 1 94.62 81 THR A CA 1
ATOM 605 C C . THR A 1 81 ? 11.641 1.243 6.766 1 94.62 81 THR A C 1
ATOM 607 O O . THR A 1 81 ? 10.586 1.82 6.496 1 94.62 81 THR A O 1
ATOM 610 N N . PHE A 1 82 ? 12.797 1.758 6.652 1 95.94 82 PHE A N 1
ATOM 611 C CA . PHE A 1 82 ? 13.078 3.004 5.949 1 95.94 82 PHE A CA 1
ATOM 612 C C . PHE A 1 82 ? 14.148 2.795 4.883 1 95.94 82 PHE A C 1
ATOM 614 O O . PHE A 1 82 ? 15.32 2.617 5.203 1 95.94 82 PHE A O 1
ATOM 621 N N . LEU A 1 83 ? 13.711 2.785 3.602 1 95.62 83 LEU A N 1
ATOM 622 C CA . LEU A 1 83 ? 14.602 2.582 2.463 1 95.62 83 LEU A CA 1
ATOM 623 C C . LEU A 1 83 ? 14.836 3.891 1.713 1 95.62 83 LEU A C 1
ATOM 625 O O . LEU A 1 83 ? 13.906 4.684 1.537 1 95.62 83 LEU A O 1
ATOM 629 N N . VAL A 1 84 ? 16.062 4.07 1.28 1 94.38 84 VAL A N 1
ATOM 630 C CA . VAL A 1 84 ? 16.391 5.23 0.454 1 94.38 84 VAL A CA 1
ATOM 631 C C . VAL A 1 84 ? 17.188 4.793 -0.768 1 94.38 84 VAL A C 1
ATOM 633 O O . VAL A 1 84 ? 18.188 4.082 -0.638 1 94.38 84 VAL A O 1
ATOM 636 N N . ASP A 1 85 ? 16.703 5.109 -1.886 1 92.5 85 ASP A N 1
ATOM 637 C CA . ASP A 1 85 ? 17.391 4.918 -3.16 1 92.5 85 ASP A CA 1
ATOM 638 C C . ASP A 1 85 ? 17.391 6.207 -3.982 1 92.5 85 ASP A C 1
ATOM 640 O O . ASP A 1 85 ? 16.438 6.48 -4.711 1 92.5 85 ASP A O 1
ATOM 644 N N . GLY A 1 86 ? 18.562 6.902 -3.932 1 93.5 86 GLY A N 1
ATOM 645 C CA . GLY A 1 86 ? 18.625 8.195 -4.594 1 93.5 86 GLY A CA 1
ATOM 646 C C . GLY A 1 86 ? 17.656 9.211 -4.012 1 93.5 86 GLY A C 1
ATOM 647 O O . GLY A 1 86 ? 17.688 9.492 -2.811 1 93.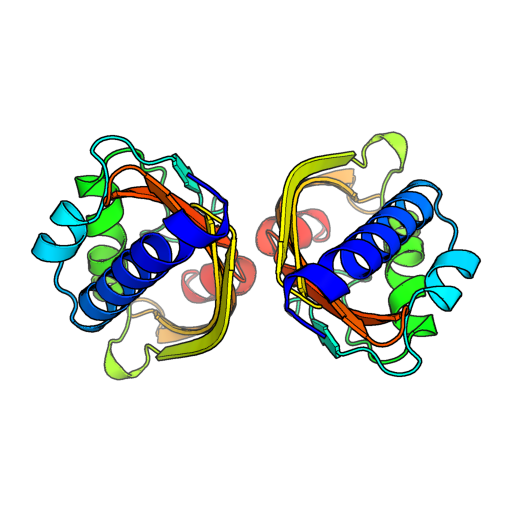5 86 GLY A O 1
ATOM 648 N N . THR A 1 87 ? 16.75 9.664 -4.855 1 96.56 87 THR A N 1
ATOM 649 C CA . THR A 1 87 ? 15.812 10.703 -4.445 1 96.56 87 THR A CA 1
ATOM 650 C C . THR A 1 87 ? 14.547 10.086 -3.863 1 96.56 87 THR A C 1
ATOM 652 O O . THR A 1 87 ? 13.688 10.797 -3.34 1 96.56 87 THR A O 1
ATOM 655 N N . ASP A 1 88 ? 14.477 8.758 -3.947 1 97.12 88 ASP A N 1
ATOM 656 C CA . ASP A 1 88 ? 13.266 8.094 -3.473 1 97.12 88 ASP A CA 1
ATOM 657 C C . ASP A 1 88 ? 13.477 7.492 -2.084 1 97.12 88 ASP A C 1
ATOM 659 O O . ASP A 1 88 ? 14.539 6.938 -1.797 1 97.12 88 ASP A O 1
ATOM 663 N N . ALA A 1 89 ? 12.508 7.68 -1.241 1 97.62 89 ALA A N 1
ATOM 664 C CA . ALA A 1 89 ? 12.43 7.047 0.072 1 97.62 89 ALA A CA 1
ATOM 665 C C . ALA A 1 89 ? 11.117 6.289 0.236 1 97.62 89 ALA A C 1
ATOM 667 O O . ALA A 1 89 ? 10.062 6.754 -0.217 1 97.62 89 ALA A O 1
ATOM 668 N N . VAL A 1 90 ? 11.219 5.148 0.827 1 98.31 90 VAL A N 1
ATOM 669 C CA . VAL A 1 90 ? 10.023 4.359 1.106 1 98.31 90 VAL A CA 1
ATOM 670 C C . VAL A 1 90 ? 10.016 3.93 2.572 1 98.31 90 VAL A C 1
ATOM 672 O O . VAL A 1 90 ? 11.008 3.381 3.068 1 98.31 90 VAL A O 1
ATOM 675 N N . LEU A 1 91 ? 8.953 4.234 3.215 1 98.19 91 LEU A N 1
ATOM 676 C CA . LEU A 1 91 ? 8.742 3.852 4.605 1 98.19 91 LEU A CA 1
ATOM 677 C C . LEU A 1 91 ? 7.629 2.814 4.723 1 98.19 91 LEU A C 1
ATOM 679 O O . LEU A 1 91 ? 6.59 2.938 4.07 1 98.19 91 LEU A O 1
ATOM 683 N N . PHE A 1 92 ? 7.926 1.82 5.484 1 98.25 92 PHE A N 1
ATOM 684 C CA . PHE A 1 92 ? 6.934 0.794 5.789 1 98.25 92 PHE A CA 1
ATOM 685 C C . PHE A 1 92 ? 6.621 0.772 7.281 1 98.25 92 PHE A C 1
ATOM 687 O O . PHE A 1 92 ? 7.508 0.993 8.109 1 98.25 92 PHE A O 1
ATOM 694 N N . GLY A 1 93 ? 5.363 0.43 7.594 1 97.62 93 GLY A N 1
ATOM 695 C CA . GLY A 1 93 ? 4.98 0.311 8.992 1 97.62 93 GLY A CA 1
ATOM 696 C C . GLY A 1 93 ? 3.516 -0.045 9.18 1 97.62 93 GLY A C 1
ATOM 697 O O . GLY A 1 93 ? 2.928 -0.733 8.344 1 97.62 93 GLY A O 1
ATOM 698 N N . HIS A 1 94 ? 3.094 0.278 10.359 1 97.69 94 HIS A N 1
ATOM 699 C CA . HIS A 1 94 ? 1.716 0.019 10.758 1 97.69 94 HIS A CA 1
ATOM 700 C C . HIS A 1 94 ? 1.081 1.26 11.375 1 97.69 94 HIS A C 1
ATOM 702 O O . HIS A 1 94 ? 1.725 1.973 12.148 1 97.69 94 HIS A O 1
ATOM 708 N N . LEU A 1 95 ? -0.146 1.547 11.008 1 96.75 95 LEU A N 1
ATOM 709 C CA . LEU A 1 95 ? -0.831 2.707 11.562 1 96.75 95 LEU A CA 1
ATOM 710 C C . LEU A 1 95 ? -2.18 2.311 12.156 1 96.75 95 LEU A C 1
ATOM 712 O O . LEU A 1 95 ? -2.746 1.281 11.781 1 96.75 95 LEU A O 1
ATOM 716 N N . LYS A 1 96 ? -2.555 3.09 13.125 1 97.38 96 LYS A N 1
ATOM 717 C CA . LYS A 1 96 ? -3.83 2.912 13.812 1 97.38 96 LYS A CA 1
ATOM 718 C C . LYS A 1 96 ? -4.438 4.258 14.195 1 97.38 96 LYS A C 1
ATOM 720 O O . LYS A 1 96 ? -3.715 5.223 14.453 1 97.38 96 LYS A O 1
ATOM 725 N N . GLY A 1 97 ? -5.781 4.293 14.211 1 97.56 97 GLY A N 1
ATOM 726 C CA . GLY A 1 97 ? -6.527 5.457 14.664 1 97.56 97 GLY A CA 1
ATOM 727 C C . GLY A 1 97 ? -7.973 5.145 15 1 97.56 97 GLY A C 1
ATOM 728 O O . GLY A 1 97 ? -8.445 4.031 14.766 1 97.56 97 GLY A O 1
ATOM 729 N N . THR A 1 98 ? -8.578 6.141 15.625 1 98.38 98 THR A N 1
ATOM 730 C CA . THR A 1 98 ? -10 6.09 15.938 1 98.38 98 THR A CA 1
ATOM 731 C C . THR A 1 98 ? -10.727 7.312 15.367 1 98.38 98 THR A C 1
ATOM 733 O O . THR A 1 98 ? -10.289 8.445 15.562 1 98.38 98 THR A O 1
ATOM 736 N N . VAL A 1 99 ? -11.773 7.012 14.648 1 98.12 99 VAL A N 1
ATOM 737 C CA . VAL A 1 99 ? -12.539 8.102 14.062 1 98.12 99 VAL A CA 1
ATOM 738 C C . VAL A 1 99 ? -13.484 8.695 15.109 1 98.12 99 VAL A C 1
ATOM 740 O O . VAL A 1 99 ? -14.258 7.969 15.734 1 98.12 99 VAL A O 1
ATOM 743 N N . ARG A 1 100 ? -13.5 9.984 15.211 1 97.5 100 ARG A N 1
ATOM 744 C CA . ARG A 1 100 ? -14.258 10.68 16.25 1 97.5 100 ARG A CA 1
ATOM 745 C C . ARG A 1 100 ? -15.758 10.5 16.031 1 97.5 100 ARG A C 1
ATOM 747 O O . ARG A 1 100 ? -16.5 10.195 16.969 1 97.5 100 ARG A O 1
ATOM 754 N N . ALA A 1 101 ? -16.219 10.633 14.883 1 97.06 101 ALA A N 1
ATOM 755 C CA . ALA A 1 101 ? -17.641 10.688 14.562 1 97.06 101 ALA A CA 1
ATOM 756 C C . ALA A 1 101 ? -18.312 9.344 14.836 1 97.06 101 ALA A C 1
ATOM 758 O O . ALA A 1 101 ? -19.484 9.289 15.242 1 97.06 101 ALA A O 1
ATOM 759 N N . THR A 1 102 ? -17.594 8.242 14.664 1 97.62 102 THR A N 1
ATOM 760 C CA . THR A 1 102 ? -18.219 6.922 14.734 1 97.62 102 THR A CA 1
ATOM 761 C C . THR A 1 102 ? -17.766 6.172 15.977 1 97.62 102 THR A C 1
ATOM 763 O O . THR A 1 102 ? -18.391 5.191 16.391 1 97.62 102 THR A O 1
ATOM 766 N N . GLY A 1 103 ? -16.578 6.586 16.484 1 97.62 103 GLY A N 1
ATOM 767 C CA . GLY A 1 103 ? -15.961 5.863 17.578 1 97.62 103 GLY A CA 1
ATOM 768 C C . GLY A 1 103 ? -15.281 4.578 17.156 1 97.62 103 GLY A C 1
ATOM 769 O O . GLY A 1 103 ? -14.758 3.836 17.984 1 97.62 103 GLY A O 1
ATOM 770 N N . LYS A 1 104 ? -15.242 4.27 15.898 1 97.94 104 LYS A N 1
ATOM 771 C CA . LYS A 1 104 ? -14.656 3.041 15.367 1 97.94 104 LYS A CA 1
ATOM 772 C C . LYS A 1 104 ? -13.172 3.234 15.055 1 97.94 104 LYS A C 1
ATOM 774 O O . LYS A 1 104 ? -12.742 4.344 14.742 1 97.94 104 LYS A O 1
ATOM 779 N N . SER A 1 105 ? -12.445 2.152 15.133 1 98 105 SER A N 1
ATOM 780 C CA . SER A 1 105 ? -11.008 2.199 14.883 1 98 105 SER A CA 1
ATOM 781 C C . SER A 1 105 ? -10.664 1.679 13.492 1 98 105 SER A C 1
ATOM 783 O O . SER A 1 105 ? -11.438 0.922 12.898 1 98 105 SER A O 1
ATOM 785 N N . PHE A 1 106 ? -9.586 2.189 12.969 1 97.75 106 PHE A N 1
ATOM 786 C CA . PHE A 1 106 ? -8.938 1.631 11.781 1 97.75 106 PHE A CA 1
ATOM 787 C C . PHE A 1 106 ? -7.477 1.316 12.062 1 97.75 106 PHE A C 1
ATOM 789 O O . PHE A 1 106 ? -6.875 1.882 12.977 1 97.75 106 PHE A O 1
ATOM 796 N N . GLU A 1 107 ? -6.93 0.372 11.312 1 97.81 107 GLU A N 1
ATOM 797 C CA . GLU A 1 107 ? -5.516 0.024 11.398 1 97.81 107 GLU A CA 1
ATOM 798 C C . GLU A 1 107 ? -5.059 -0.754 10.172 1 97.81 107 GLU A C 1
ATOM 800 O O . GLU A 1 107 ? -5.887 -1.271 9.414 1 97.81 107 GLU A O 1
ATOM 805 N N . GLY A 1 108 ? -3.799 -0.882 10.016 1 97.31 108 GLY A N 1
ATOM 806 C CA . GLY A 1 108 ? -3.242 -1.715 8.961 1 97.31 108 GLY A CA 1
ATOM 807 C C . GLY A 1 108 ? -1.825 -1.331 8.586 1 97.31 108 GLY A C 1
ATOM 808 O O . GLY A 1 108 ? -1.309 -0.31 9.047 1 97.31 108 GLY A O 1
ATOM 809 N N . PRO A 1 109 ? -1.223 -2.197 7.855 1 97.75 109 PRO A N 1
ATOM 810 C CA . PRO A 1 109 ? 0.089 -1.864 7.297 1 97.75 109 PRO A CA 1
ATOM 811 C C . PRO A 1 109 ? 0.027 -0.717 6.293 1 97.75 109 PRO A C 1
ATOM 813 O O . PRO A 1 109 ? -1.027 -0.463 5.703 1 97.75 109 PRO A O 1
ATOM 816 N N . PHE A 1 110 ? 1.142 -0.013 6.141 1 98.06 110 PHE A N 1
ATOM 817 C CA . PHE A 1 110 ? 1.197 1.045 5.141 1 98.06 110 PHE A CA 1
ATOM 818 C C . PHE A 1 110 ? 2.568 1.088 4.473 1 98.06 110 PHE A C 1
ATOM 820 O O . PHE A 1 110 ? 3.551 0.599 5.035 1 98.06 110 PHE A O 1
ATOM 827 N N . ALA A 1 111 ? 2.666 1.57 3.299 1 98.5 111 ALA A N 1
ATOM 828 C CA . ALA A 1 111 ? 3.855 2.004 2.57 1 98.5 111 ALA A CA 1
ATOM 829 C C . ALA A 1 111 ? 3.734 3.463 2.139 1 98.5 111 ALA A C 1
ATOM 831 O O . ALA A 1 111 ? 2.725 3.859 1.553 1 98.5 111 ALA A O 1
ATOM 832 N N . LEU A 1 112 ? 4.68 4.297 2.432 1 98.5 112 LEU A N 1
ATOM 833 C CA . LEU A 1 112 ? 4.754 5.703 2.047 1 98.5 112 LEU A CA 1
ATOM 834 C C . LEU A 1 112 ? 5.98 5.965 1.178 1 98.5 112 LEU A C 1
ATOM 836 O O . LEU A 1 112 ? 7.113 5.793 1.629 1 98.5 112 LEU A O 1
ATOM 840 N N . ARG A 1 113 ? 5.734 6.273 -0.06 1 98.62 113 ARG A N 1
ATOM 841 C CA . ARG A 1 113 ? 6.809 6.652 -0.974 1 98.62 113 ARG A CA 1
ATOM 842 C C . ARG A 1 113 ? 6.941 8.164 -1.061 1 98.62 113 ARG A C 1
ATOM 844 O O . ARG A 1 113 ? 5.969 8.867 -1.352 1 98.62 113 ARG A O 1
ATOM 851 N N . LEU A 1 114 ? 8.109 8.648 -0.796 1 98.62 114 LEU A N 1
ATOM 852 C CA . LEU A 1 114 ? 8.453 10.062 -0.95 1 98.62 114 LEU A CA 1
ATOM 853 C C . LEU A 1 114 ? 9.586 10.242 -1.947 1 98.62 114 LEU A C 1
ATOM 855 O O . LEU A 1 114 ? 10.5 9.414 -2.01 1 98.62 114 LEU A O 1
ATOM 859 N N . THR A 1 115 ? 9.484 11.242 -2.738 1 98.44 115 THR A N 1
ATOM 860 C CA . THR A 1 115 ? 10.594 11.68 -3.578 1 98.44 115 THR A CA 1
ATOM 861 C C . THR A 1 115 ? 11.055 13.078 -3.176 1 98.44 115 THR A C 1
ATOM 863 O O . THR A 1 115 ? 10.234 13.969 -2.949 1 98.44 115 THR A O 1
ATOM 866 N N . VAL A 1 116 ? 12.344 13.234 -3.02 1 98.44 116 VAL A N 1
ATOM 867 C CA . VAL A 1 116 ? 12.93 14.516 -2.637 1 98.44 116 VAL A CA 1
ATOM 868 C C . VAL A 1 116 ? 13.781 15.055 -3.781 1 98.44 116 VAL A C 1
ATOM 870 O O . VAL A 1 116 ? 14.703 14.375 -4.25 1 98.44 116 VAL A O 1
ATOM 873 N N . GLU A 1 117 ? 13.461 16.156 -4.281 1 97.56 117 GLU A N 1
ATOM 874 C CA . GLU A 1 117 ? 14.242 16.891 -5.277 1 97.56 117 GLU A CA 1
ATOM 875 C C . GLU A 1 117 ? 14.555 18.297 -4.805 1 97.56 117 GLU A C 1
ATOM 877 O O . GLU A 1 117 ? 13.656 19.047 -4.391 1 97.56 117 GLU A O 1
ATOM 882 N N . ASN A 1 118 ? 15.852 18.594 -4.863 1 95.62 118 ASN A N 1
ATOM 883 C CA . ASN A 1 118 ? 16.312 19.922 -4.457 1 95.62 118 ASN A CA 1
ATOM 884 C C . ASN A 1 118 ? 15.852 20.266 -3.037 1 95.62 118 ASN A C 1
ATOM 886 O O . ASN A 1 118 ? 15.344 21.359 -2.787 1 95.62 118 ASN A O 1
ATOM 890 N N . GLY A 1 119 ? 15.836 19.297 -2.238 1 97.06 119 GLY A N 1
ATOM 891 C CA . GLY A 1 119 ? 15.594 19.484 -0.816 1 97.06 119 GLY A CA 1
ATOM 892 C C . GLY A 1 119 ? 14.125 19.547 -0.463 1 97.06 119 GLY A C 1
ATOM 893 O O . GLY A 1 119 ? 13.766 19.812 0.689 1 97.06 119 GLY A O 1
ATOM 894 N N . ARG A 1 120 ? 13.25 19.312 -1.387 1 98.44 120 ARG A N 1
ATOM 895 C CA . ARG A 1 120 ? 11.812 19.391 -1.156 1 98.44 120 ARG A CA 1
ATOM 896 C C . ARG A 1 120 ? 11.117 18.109 -1.603 1 98.44 120 ARG A C 1
ATOM 898 O O . ARG A 1 120 ? 11.594 17.422 -2.508 1 98.44 120 ARG A O 1
ATOM 905 N N . ILE A 1 121 ? 10.023 17.797 -0.962 1 98.75 121 ILE A N 1
ATOM 906 C CA . ILE A 1 121 ? 9.258 16.609 -1.301 1 98.75 121 ILE A CA 1
ATOM 907 C C . ILE A 1 121 ? 8.391 16.891 -2.529 1 98.75 121 ILE A C 1
ATOM 909 O O . ILE A 1 121 ? 7.48 17.719 -2.482 1 98.75 121 ILE A O 1
ATOM 913 N N . THR A 1 122 ? 8.648 16.156 -3.592 1 98.75 122 THR A N 1
ATOM 914 C CA . THR A 1 122 ? 7.949 16.375 -4.852 1 98.75 122 THR A CA 1
ATOM 915 C C . THR A 1 122 ? 6.926 15.273 -5.098 1 98.75 122 THR A C 1
ATOM 917 O O . THR A 1 122 ? 6.098 15.383 -6.008 1 98.75 122 THR A O 1
ATOM 920 N N . ARG A 1 123 ? 6.945 14.258 -4.32 1 98.69 123 ARG A N 1
ATOM 921 C CA . ARG A 1 123 ? 5.996 13.156 -4.426 1 98.69 123 ARG A CA 1
ATOM 922 C C . ARG A 1 123 ? 5.645 12.609 -3.049 1 98.69 123 ARG A C 1
ATOM 924 O O . ARG A 1 123 ? 6.516 12.445 -2.193 1 98.69 123 ARG A O 1
ATOM 931 N N . HIS A 1 124 ? 4.422 12.352 -2.807 1 98.69 124 HIS A N 1
ATOM 932 C CA . HIS A 1 124 ? 3.857 11.688 -1.64 1 98.69 124 HIS A CA 1
ATOM 933 C C . HIS A 1 124 ? 2.801 10.664 -2.049 1 98.69 124 HIS A C 1
ATOM 935 O O . HIS A 1 124 ? 1.673 11.031 -2.389 1 98.69 124 HIS A O 1
ATOM 941 N N . HIS A 1 125 ? 3.178 9.391 -2.1 1 98.56 125 HIS A N 1
ATOM 942 C CA . HIS A 1 125 ? 2.268 8.297 -2.398 1 98.56 125 HIS A CA 1
ATOM 943 C C . HIS A 1 125 ? 2.068 7.395 -1.182 1 98.56 125 HIS A C 1
ATOM 945 O O . HIS A 1 125 ? 3.014 6.758 -0.714 1 98.56 125 HIS A O 1
ATOM 951 N N . LEU A 1 126 ? 0.89 7.359 -0.669 1 98.19 126 LEU A N 1
ATOM 952 C CA . LEU A 1 126 ? 0.576 6.551 0.504 1 98.19 126 LEU A CA 1
ATOM 953 C C . LEU A 1 126 ? -0.315 5.371 0.129 1 98.19 126 LEU A C 1
ATOM 955 O O . LEU A 1 126 ? -1.336 5.547 -0.539 1 98.19 126 LEU A O 1
ATOM 959 N N . TYR A 1 127 ? 0.081 4.172 0.469 1 98.31 127 TYR A N 1
ATOM 960 C CA . TYR A 1 127 ? -0.662 2.922 0.336 1 98.31 127 TYR A CA 1
ATOM 961 C C . TYR A 1 127 ? -1.053 2.371 1.702 1 98.31 127 TYR A C 1
ATOM 963 O O . TYR A 1 127 ? -0.188 2.107 2.541 1 98.31 127 TYR A O 1
ATOM 971 N N . GLU A 1 128 ? -2.281 2.27 1.953 1 97.75 128 GLU A N 1
ATOM 972 C CA . GLU A 1 128 ? -2.771 1.824 3.254 1 97.75 128 GLU A CA 1
ATOM 973 C C . GLU A 1 128 ? -4.004 0.936 3.105 1 97.75 128 GLU A C 1
ATOM 975 O O . GLU A 1 128 ? -4.453 0.67 1.987 1 97.75 128 GLU A O 1
ATOM 980 N N . ASN A 1 129 ? -4.52 0.368 4.227 1 97.88 129 ASN A N 1
ATOM 981 C CA . ASN A 1 129 ? -5.707 -0.475 4.246 1 97.88 129 ASN A CA 1
ATOM 982 C C . ASN A 1 129 ? -6.984 0.351 4.102 1 97.88 129 ASN A C 1
ATOM 984 O O . ASN A 1 129 ? -7.652 0.652 5.09 1 97.88 129 ASN A O 1
ATOM 988 N N . SER A 1 130 ? -7.309 0.613 2.855 1 98.06 130 SER A N 1
ATOM 989 C CA . SER A 1 130 ? -8.414 1.512 2.545 1 98.06 130 SER A CA 1
ATOM 990 C C . SER A 1 130 ? -9.734 0.965 3.078 1 98.06 130 SER A C 1
ATOM 992 O O . SER A 1 130 ? -10.625 1.732 3.449 1 98.06 130 SER A O 1
ATOM 994 N N . LEU A 1 131 ? -9.883 -0.311 3.107 1 97.88 131 LEU A N 1
ATOM 995 C CA . LEU A 1 131 ? -11.102 -0.942 3.604 1 97.88 131 LEU A CA 1
ATOM 996 C C . LEU A 1 131 ? -11.305 -0.639 5.082 1 97.88 131 LEU A C 1
ATOM 998 O O . LEU A 1 131 ? -12.398 -0.261 5.496 1 97.88 131 LEU A O 1
ATOM 1002 N N . SER A 1 132 ? -10.273 -0.8 5.809 1 98.06 132 SER A N 1
ATOM 1003 C CA . SER A 1 132 ? -10.336 -0.538 7.242 1 98.06 132 SER A CA 1
ATOM 1004 C C . SER A 1 132 ? -10.688 0.918 7.523 1 98.06 132 SER A C 1
ATOM 1006 O O . SER A 1 132 ? -11.523 1.203 8.383 1 98.06 132 SER A O 1
ATOM 1008 N N . VAL A 1 133 ? -10.07 1.834 6.812 1 97.88 133 VAL A N 1
ATOM 1009 C CA . VAL A 1 133 ? -10.312 3.26 7.004 1 97.88 133 VAL A CA 1
ATOM 1010 C C . VAL A 1 133 ? -11.766 3.584 6.645 1 97.88 133 VAL A C 1
ATOM 1012 O O . VAL A 1 133 ? -12.445 4.293 7.387 1 97.88 133 VAL A O 1
ATOM 1015 N N . ALA A 1 134 ? -12.219 3.098 5.547 1 97.81 134 ALA A N 1
ATOM 1016 C CA . ALA A 1 134 ? -13.594 3.33 5.121 1 97.81 134 ALA A CA 1
ATOM 1017 C C . ALA A 1 134 ? -14.586 2.816 6.16 1 97.81 134 ALA A C 1
ATOM 1019 O O . ALA A 1 134 ? -15.555 3.5 6.496 1 97.81 134 ALA A O 1
ATOM 1020 N N . ALA A 1 135 ? -14.344 1.6 6.645 1 97.44 135 ALA A N 1
ATOM 1021 C CA . ALA A 1 135 ? -15.234 0.984 7.621 1 97.44 135 ALA A CA 1
ATOM 1022 C C . ALA A 1 135 ? -15.32 1.828 8.891 1 97.44 135 ALA A C 1
ATOM 1024 O O . ALA A 1 135 ? -16.391 1.96 9.484 1 97.44 135 ALA A O 1
ATOM 1025 N N . ALA A 1 136 ? -14.219 2.41 9.242 1 97.81 136 ALA A N 1
ATOM 1026 C CA . ALA A 1 136 ? -14.164 3.229 10.453 1 97.81 136 ALA A CA 1
ATOM 1027 C C . ALA A 1 136 ? -14.969 4.516 10.273 1 97.81 136 ALA A C 1
ATOM 1029 O O . ALA A 1 136 ? -15.477 5.074 11.25 1 97.81 136 ALA A O 1
ATOM 1030 N N . CYS A 1 137 ? -15.117 4.996 9.047 1 97.69 137 CYS A N 1
ATOM 1031 C CA . CYS A 1 137 ? -15.773 6.27 8.781 1 97.69 137 CYS A CA 1
ATOM 1032 C C . CYS A 1 137 ? -17.25 6.07 8.484 1 97.69 137 CYS A C 1
ATOM 1034 O O . CYS A 1 137 ? -18 7.043 8.359 1 97.69 137 CYS A O 1
ATOM 1036 N N . THR A 1 138 ? -17.594 4.832 8.305 1 94.69 138 THR A N 1
ATOM 1037 C CA . THR A 1 138 ? -18.984 4.535 7.965 1 94.69 138 THR A CA 1
ATOM 1038 C C . THR A 1 138 ? -19.812 4.328 9.227 1 94.69 138 THR A C 1
ATOM 1040 O O . THR A 1 138 ? -19.531 3.434 10.023 1 94.69 138 THR A O 1
ATOM 1043 N N . PRO A 1 139 ? -20.688 5.148 9.359 1 90.56 139 PRO A N 1
ATOM 1044 C CA . PRO A 1 139 ? -21.547 4.988 10.539 1 90.56 139 PRO A CA 1
ATOM 1045 C C . PRO A 1 139 ? -22.266 3.637 10.562 1 90.56 139 PRO A C 1
ATOM 1047 O O . PRO A 1 139 ? -22.422 2.998 9.523 1 90.56 139 PRO A O 1
ATOM 1050 N N . ALA A 1 140 ? -22.656 3.172 11.789 1 78.62 140 ALA A N 1
ATOM 1051 C CA . ALA A 1 140 ? -23.438 1.946 11.945 1 78.62 140 ALA A CA 1
ATOM 1052 C C . ALA A 1 140 ? -24.812 2.102 11.328 1 78.62 140 ALA A C 1
ATOM 1054 O O . ALA A 1 140 ? -25.406 3.186 11.383 1 78.62 140 ALA A O 1
ATOM 1055 N N . MET B 1 1 ? 29.703 -7.586 2.396 1 44.12 1 MET B N 1
ATOM 1056 C CA . MET B 1 1 ? 29.438 -7.27 0.994 1 44.12 1 MET B CA 1
ATOM 1057 C C . MET B 1 1 ? 28.594 -6.008 0.869 1 44.12 1 MET B C 1
ATOM 1059 O O . MET B 1 1 ? 27.594 -5.859 1.562 1 44.12 1 MET B O 1
ATOM 1063 N N . THR B 1 2 ? 28.875 -4.879 0.353 1 52.84 2 THR B N 1
ATOM 1064 C CA . THR B 1 2 ? 28.266 -3.559 0.417 1 52.84 2 THR B CA 1
ATOM 1065 C C . THR B 1 2 ? 26.859 -3.588 -0.177 1 52.84 2 THR B C 1
ATOM 1067 O O . THR B 1 2 ? 26.5 -4.535 -0.875 1 52.84 2 THR B O 1
ATOM 1070 N N . ALA B 1 3 ? 25.875 -2.717 0.34 1 57.53 3 ALA B N 1
ATOM 1071 C CA . ALA B 1 3 ? 24.5 -2.611 -0.149 1 57.53 3 ALA B CA 1
ATOM 1072 C C . ALA B 1 3 ? 24.453 -2.738 -1.669 1 57.53 3 ALA B C 1
ATOM 1074 O O . ALA B 1 3 ? 23.531 -3.357 -2.215 1 57.53 3 ALA B O 1
ATOM 1075 N N . GLU B 1 4 ? 25.438 -2.318 -2.363 1 64.88 4 GLU B N 1
ATOM 1076 C CA . GLU B 1 4 ? 25.484 -2.338 -3.822 1 64.88 4 GLU B CA 1
ATOM 1077 C C . GLU B 1 4 ? 25.781 -3.74 -4.348 1 64.88 4 GLU B C 1
ATOM 1079 O O . GLU B 1 4 ? 25.312 -4.117 -5.422 1 64.88 4 GLU B O 1
ATOM 1084 N N . THR B 1 5 ? 26.516 -4.496 -3.502 1 74.56 5 THR B N 1
ATOM 1085 C CA . THR B 1 5 ? 26.906 -5.812 -3.982 1 74.56 5 THR B CA 1
ATOM 1086 C C . THR B 1 5 ? 25.734 -6.785 -3.951 1 74.56 5 THR B C 1
ATOM 1088 O O . THR B 1 5 ? 25.641 -7.672 -4.797 1 74.56 5 THR B O 1
ATOM 1091 N N . VAL B 1 6 ? 24.875 -6.496 -3.076 1 87.5 6 VAL B N 1
ATOM 1092 C CA . VAL B 1 6 ? 23.766 -7.445 -2.945 1 87.5 6 VAL B CA 1
ATOM 1093 C C . VAL B 1 6 ? 22.562 -6.941 -3.736 1 87.5 6 VAL B C 1
ATOM 1095 O O . VAL B 1 6 ? 21.625 -7.699 -3.998 1 87.5 6 VAL B O 1
ATOM 1098 N N . ALA B 1 7 ? 22.672 -5.777 -4.301 1 90.06 7 ALA B N 1
ATOM 1099 C CA . ALA B 1 7 ? 21.547 -5.184 -5.016 1 90.06 7 ALA B CA 1
ATOM 1100 C C . ALA B 1 7 ? 21.328 -5.859 -6.367 1 90.06 7 ALA B C 1
ATOM 1102 O O . ALA B 1 7 ? 20.188 -6.055 -6.797 1 90.06 7 ALA B O 1
ATOM 1103 N N . ALA B 1 8 ? 22.375 -6.227 -7 1 92.75 8 ALA B N 1
ATOM 1104 C CA . ALA B 1 8 ? 22.266 -6.809 -8.336 1 92.75 8 ALA B CA 1
ATOM 1105 C C . ALA B 1 8 ? 21.578 -8.172 -8.289 1 92.75 8 ALA B C 1
ATOM 1107 O O . ALA B 1 8 ? 20.625 -8.414 -9.023 1 92.75 8 ALA B O 1
ATOM 1108 N N . PRO B 1 9 ? 22.031 -9.047 -7.398 1 95.5 9 PRO B N 1
ATOM 1109 C CA . PRO B 1 9 ? 21.312 -10.312 -7.305 1 95.5 9 PRO B CA 1
ATOM 1110 C C . PRO B 1 9 ? 19.859 -10.133 -6.867 1 95.5 9 PRO B C 1
ATOM 1112 O O . PRO B 1 9 ? 18.984 -10.875 -7.316 1 95.5 9 PRO B O 1
ATOM 1115 N N . THR B 1 10 ? 19.578 -9.195 -5.945 1 97.25 10 THR B N 1
ATOM 1116 C CA . THR B 1 10 ? 18.203 -8.906 -5.551 1 97.25 10 THR B CA 1
ATOM 1117 C C . THR B 1 10 ? 17.359 -8.523 -6.766 1 97.25 10 THR B C 1
ATOM 1119 O O . THR B 1 10 ? 16.266 -9.062 -6.965 1 97.25 10 THR B O 1
ATOM 1122 N N . ARG B 1 11 ? 17.875 -7.688 -7.586 1 96.69 11 ARG B N 1
ATOM 1123 C CA . ARG B 1 11 ? 17.172 -7.238 -8.781 1 96.69 11 ARG B CA 1
ATOM 1124 C C . ARG B 1 11 ? 16.891 -8.406 -9.719 1 96.69 11 ARG B C 1
ATOM 1126 O O . ARG B 1 11 ? 15.789 -8.516 -10.266 1 96.69 11 ARG B O 1
ATOM 1133 N N . SER B 1 12 ? 17.844 -9.234 -9.859 1 97.69 12 SER B N 1
ATOM 1134 C CA . SER B 1 12 ? 17.719 -10.375 -10.758 1 97.69 12 SER B CA 1
ATOM 1135 C C . SER B 1 12 ? 16.625 -11.336 -10.289 1 97.69 12 SER B C 1
ATOM 1137 O O . SER B 1 12 ? 15.797 -11.781 -11.078 1 97.69 12 SER B O 1
ATOM 1139 N N . VAL B 1 13 ? 16.609 -11.609 -9.008 1 98.38 13 VAL B N 1
ATOM 1140 C CA . VAL B 1 13 ? 15.625 -12.523 -8.438 1 98.38 13 VAL B CA 1
ATOM 1141 C C . VAL B 1 13 ? 14.227 -11.93 -8.586 1 98.38 13 VAL B C 1
ATOM 1143 O O . VAL B 1 13 ? 13.289 -12.633 -8.961 1 98.38 13 VAL B O 1
ATOM 1146 N N . VAL B 1 14 ? 14.07 -10.664 -8.359 1 98.31 14 VAL B N 1
ATOM 1147 C CA . VAL B 1 14 ? 12.766 -10.008 -8.438 1 98.31 14 VAL B CA 1
ATOM 1148 C C . VAL B 1 14 ? 12.273 -10 -9.883 1 98.31 14 VAL B C 1
ATOM 1150 O O . VAL B 1 14 ? 11.094 -10.227 -10.141 1 98.31 14 VAL B O 1
ATOM 1153 N N . GLN B 1 15 ? 13.18 -9.766 -10.797 1 97.88 15 GLN B N 1
ATOM 1154 C CA . GLN B 1 15 ? 12.812 -9.805 -12.211 1 97.88 15 GLN B CA 1
ATOM 1155 C C . GLN B 1 15 ? 12.344 -11.203 -12.617 1 97.88 15 GLN B C 1
ATOM 1157 O O . GLN B 1 15 ? 11.359 -11.344 -13.344 1 97.88 15 GLN B O 1
ATOM 1162 N N . ASP B 1 16 ? 13.031 -12.188 -12.117 1 98.19 16 ASP B N 1
ATOM 1163 C CA . ASP B 1 16 ? 12.609 -13.562 -12.359 1 98.19 16 ASP B CA 1
ATOM 1164 C C . ASP B 1 16 ? 11.227 -13.82 -11.773 1 98.19 16 ASP B C 1
ATOM 1166 O O . ASP B 1 16 ? 10.391 -14.469 -12.406 1 98.19 16 ASP B O 1
ATOM 1170 N N . PHE B 1 17 ? 11.016 -13.336 -10.633 1 98.31 17 PHE B N 1
ATOM 1171 C CA . PHE B 1 17 ? 9.727 -13.477 -9.961 1 98.31 17 PHE B CA 1
ATOM 1172 C C . PHE B 1 17 ? 8.609 -12.844 -10.789 1 98.31 17 PHE B C 1
ATOM 1174 O O . PHE B 1 17 ? 7.566 -13.461 -11.008 1 98.31 17 PHE B O 1
ATOM 1181 N N . LEU B 1 18 ? 8.836 -11.664 -11.258 1 97.06 18 LEU B N 1
ATOM 1182 C CA . LEU B 1 18 ? 7.832 -10.961 -12.047 1 97.06 18 LEU B CA 1
ATOM 1183 C C . LEU B 1 18 ? 7.531 -11.711 -13.344 1 97.06 18 LEU B C 1
ATOM 1185 O O . LEU B 1 18 ? 6.371 -11.805 -13.758 1 97.06 18 LEU B O 1
ATOM 1189 N N . GLN B 1 19 ? 8.523 -12.242 -13.961 1 96.69 19 GLN B N 1
ATOM 1190 C CA . GLN B 1 19 ? 8.344 -13.023 -15.18 1 96.69 19 GLN B CA 1
ATOM 1191 C C . GLN B 1 19 ? 7.539 -14.289 -14.914 1 96.69 19 GLN B C 1
ATOM 1193 O O . GLN B 1 19 ? 6.637 -14.633 -15.68 1 96.69 19 GLN B O 1
ATOM 1198 N N . ALA B 1 20 ? 7.879 -14.961 -13.867 1 97.06 20 ALA B N 1
ATOM 1199 C CA . ALA B 1 20 ? 7.16 -16.172 -13.5 1 97.06 20 ALA B CA 1
ATOM 1200 C C . ALA B 1 20 ? 5.695 -15.875 -13.188 1 97.06 20 ALA B C 1
ATOM 1202 O O . ALA B 1 20 ? 4.805 -16.641 -13.57 1 97.06 20 ALA B O 1
ATOM 1203 N N . ARG B 1 21 ? 5.449 -14.82 -12.5 1 94.56 21 ARG B N 1
ATOM 1204 C CA . ARG B 1 21 ? 4.09 -14.398 -12.164 1 94.56 21 ARG B CA 1
ATOM 1205 C C . ARG B 1 21 ? 3.283 -14.109 -13.422 1 94.56 21 ARG B C 1
ATOM 1207 O O . ARG B 1 21 ? 2.141 -14.555 -13.555 1 94.56 21 ARG B O 1
ATOM 1214 N N . LEU B 1 22 ? 3.826 -13.391 -14.344 1 90.75 22 LEU B N 1
ATOM 1215 C CA . LEU B 1 22 ? 3.17 -13.039 -15.594 1 90.75 22 LEU B CA 1
ATOM 1216 C C . LEU B 1 22 ? 2.863 -14.281 -16.422 1 90.75 22 LEU B C 1
ATOM 1218 O O . LEU B 1 22 ? 1.819 -14.352 -17.078 1 90.75 22 LEU B O 1
ATOM 1222 N N . ALA B 1 23 ? 3.717 -15.219 -16.328 1 92.88 23 ALA B N 1
ATOM 1223 C CA . ALA B 1 23 ? 3.578 -16.453 -17.109 1 92.88 23 ALA B CA 1
ATOM 1224 C C . ALA B 1 23 ? 2.658 -17.438 -16.406 1 92.88 23 ALA B C 1
ATOM 1226 O O . ALA B 1 23 ? 2.295 -18.469 -16.969 1 92.88 23 ALA B O 1
ATOM 1227 N N . GLY B 1 24 ? 2.309 -17.141 -15.203 1 92.88 24 GLY B N 1
ATOM 1228 C CA . GLY B 1 24 ? 1.539 -18.094 -14.422 1 92.88 24 GLY B CA 1
ATOM 1229 C C . GLY B 1 24 ? 2.316 -19.359 -14.078 1 92.88 24 GLY B C 1
ATOM 1230 O O . GLY B 1 24 ? 1.738 -20.438 -13.961 1 92.88 24 GLY B O 1
ATOM 1231 N N . ASP B 1 25 ? 3.613 -19.234 -14.023 1 95.56 25 ASP B N 1
ATOM 1232 C CA . ASP B 1 25 ? 4.496 -20.359 -13.758 1 95.56 25 ASP B CA 1
ATOM 1233 C C . ASP B 1 25 ? 4.633 -20.609 -12.258 1 95.56 25 ASP B C 1
ATOM 1235 O O . ASP B 1 25 ? 5.629 -20.219 -11.648 1 95.56 25 ASP B O 1
ATOM 1239 N N . THR B 1 26 ? 3.715 -21.344 -11.688 1 95.81 26 THR B N 1
ATOM 1240 C CA . THR B 1 26 ? 3.656 -21.578 -10.25 1 95.81 26 THR B CA 1
ATOM 1241 C C . THR B 1 26 ? 4.863 -22.391 -9.781 1 95.81 26 THR B C 1
ATOM 1243 O O . THR B 1 26 ? 5.398 -22.141 -8.703 1 95.81 26 THR B O 1
ATOM 1246 N N . GLU B 1 27 ? 5.281 -23.328 -10.547 1 96.19 27 GLU B N 1
ATOM 1247 C CA . GLU B 1 27 ? 6.434 -24.141 -10.18 1 96.19 27 GLU B CA 1
ATOM 1248 C C . GLU B 1 27 ? 7.688 -23.281 -10.016 1 96.19 27 GLU B C 1
ATOM 1250 O O . GLU B 1 27 ? 8.414 -23.406 -9.031 1 96.19 27 GLU B O 1
ATOM 1255 N N . ARG B 1 28 ? 7.898 -22.469 -10.992 1 97.44 28 ARG B N 1
ATOM 1256 C CA . ARG B 1 28 ? 9.047 -21.578 -10.898 1 97.44 28 ARG B CA 1
ATOM 1257 C C . ARG B 1 28 ? 8.93 -20.656 -9.688 1 97.44 28 ARG B C 1
ATOM 1259 O O . ARG B 1 28 ? 9.922 -20.375 -9.016 1 97.44 28 ARG B O 1
ATOM 1266 N N . MET B 1 29 ? 7.738 -20.156 -9.414 1 97.06 29 MET B N 1
ATOM 1267 C CA . MET B 1 29 ? 7.527 -19.281 -8.258 1 97.06 29 MET B CA 1
ATOM 1268 C C . MET B 1 29 ? 7.871 -20 -6.965 1 97.06 29 MET B C 1
ATOM 1270 O O . MET B 1 29 ? 8.469 -19.422 -6.059 1 97.06 29 MET B O 1
ATOM 1274 N N . VAL B 1 30 ? 7.516 -21.25 -6.863 1 97.5 30 VAL B N 1
ATOM 1275 C CA . VAL B 1 30 ? 7.84 -22.031 -5.672 1 97.5 30 VAL B CA 1
ATOM 1276 C C . VAL B 1 30 ? 9.352 -22.078 -5.477 1 97.5 30 VAL B C 1
ATOM 1278 O O . VAL B 1 30 ? 9.836 -21.984 -4.348 1 97.5 30 VAL B O 1
ATOM 1281 N N . GLU B 1 31 ? 10.086 -22.156 -6.523 1 97.88 31 GLU B N 1
ATOM 1282 C CA . GLU B 1 31 ? 11.547 -22.219 -6.461 1 97.88 31 GLU B CA 1
ATOM 1283 C C . GLU B 1 31 ? 12.125 -20.875 -6 1 97.88 31 GLU B C 1
ATOM 1285 O O . GLU B 1 31 ? 13.188 -20.844 -5.367 1 97.88 31 GLU B O 1
ATOM 1290 N N . LEU B 1 32 ? 11.453 -19.859 -6.34 1 98.5 32 LEU B N 1
ATOM 1291 C CA . LEU B 1 32 ? 11.961 -18.516 -6.062 1 98.5 32 LEU B CA 1
ATOM 1292 C C . LEU B 1 32 ? 11.68 -18.125 -4.617 1 98.5 32 LEU B C 1
ATOM 1294 O O . LEU B 1 32 ? 12.422 -17.328 -4.027 1 98.5 32 LEU B O 1
ATOM 1298 N N . PHE B 1 33 ? 10.617 -18.625 -4.047 1 98.69 33 PHE B N 1
ATOM 1299 C CA . PHE B 1 33 ? 10.289 -18.328 -2.658 1 98.69 33 PHE B CA 1
ATOM 1300 C C . PHE B 1 33 ? 11.125 -19.156 -1.703 1 98.69 33 PHE B C 1
ATOM 1302 O O . PHE B 1 33 ? 11.469 -20.312 -2.01 1 98.69 33 PHE B O 1
ATOM 1309 N N . ALA B 1 34 ? 11.477 -18.594 -0.563 1 98.56 34 ALA B N 1
ATOM 1310 C CA . ALA B 1 34 ? 12.047 -19.344 0.551 1 98.56 34 ALA B CA 1
ATOM 1311 C C . ALA B 1 34 ? 11.016 -20.297 1.159 1 98.56 34 ALA B C 1
ATOM 1313 O O . ALA B 1 34 ? 9.812 -20.172 0.889 1 98.56 34 ALA B O 1
ATOM 1314 N N . ASP B 1 35 ? 11.5 -21.188 1.974 1 97.31 35 ASP B N 1
ATOM 1315 C CA . ASP B 1 35 ? 10.594 -22.141 2.617 1 97.31 35 ASP B CA 1
ATOM 1316 C C . ASP B 1 35 ? 9.609 -21.422 3.539 1 97.31 35 ASP B C 1
ATOM 1318 O O . ASP B 1 35 ? 8.43 -21.766 3.588 1 97.31 35 ASP B O 1
ATOM 1322 N N . ASP B 1 36 ? 10.148 -20.484 4.301 1 97.75 36 ASP B N 1
ATOM 1323 C CA . ASP B 1 36 ? 9.336 -19.609 5.141 1 97.75 36 ASP B CA 1
ATOM 1324 C C . ASP B 1 36 ? 9.344 -18.172 4.602 1 97.75 36 ASP B C 1
ATOM 1326 O O . ASP B 1 36 ? 10.398 -17.609 4.312 1 97.75 36 ASP B O 1
ATOM 1330 N N . VAL B 1 37 ? 8.18 -17.641 4.43 1 98.56 37 VAL B N 1
ATOM 1331 C CA . VAL B 1 37 ? 8.047 -16.328 3.826 1 98.56 37 VAL B CA 1
ATOM 1332 C C . VAL B 1 37 ? 7.246 -15.406 4.75 1 98.56 37 VAL B C 1
ATOM 1334 O O . VAL B 1 37 ? 6.184 -15.789 5.238 1 98.56 37 VAL B O 1
ATOM 1337 N N . ASP B 1 38 ? 7.844 -14.281 5.113 1 98.38 38 ASP B N 1
ATOM 1338 C CA . ASP B 1 38 ? 7.059 -13.227 5.738 1 98.38 38 ASP B CA 1
ATOM 1339 C C . ASP B 1 38 ? 6.051 -12.633 4.754 1 98.38 38 ASP B C 1
ATOM 1341 O O . ASP B 1 38 ? 6.418 -11.836 3.887 1 98.38 38 ASP B O 1
ATOM 1345 N N . TRP B 1 39 ? 4.812 -13.078 4.848 1 98.12 39 TRP B N 1
ATOM 1346 C CA . TRP B 1 39 ? 3.74 -12.734 3.918 1 98.12 39 TRP B CA 1
ATOM 1347 C C . TRP B 1 39 ? 2.791 -11.719 4.535 1 98.12 39 TRP B C 1
ATOM 1349 O O . TRP B 1 39 ? 2.352 -11.875 5.676 1 98.12 39 TRP B O 1
ATOM 1359 N N . LEU B 1 40 ? 2.555 -10.648 3.682 1 97.56 40 LEU B N 1
ATOM 1360 C CA . LEU B 1 40 ? 1.617 -9.656 4.195 1 97.56 40 LEU B CA 1
ATOM 1361 C C . LEU B 1 40 ? 0.684 -9.172 3.09 1 97.56 40 LEU B C 1
ATOM 1363 O O . LEU B 1 40 ? 1.142 -8.734 2.031 1 97.56 40 LEU B O 1
ATOM 1367 N N . LEU B 1 41 ? -0.563 -9.289 3.289 1 95.62 41 LEU B N 1
ATOM 1368 C CA . LEU B 1 41 ? -1.703 -8.602 2.699 1 95.62 41 LEU B CA 1
ATOM 1369 C C . LEU B 1 41 ? -2.697 -8.172 3.773 1 95.62 41 LEU B C 1
ATOM 1371 O O . LEU B 1 41 ? -2.93 -8.906 4.738 1 95.62 41 LEU B O 1
ATOM 1375 N N . ALA B 1 42 ? -3.229 -6.992 3.596 1 93.44 42 ALA B N 1
ATOM 1376 C CA . ALA B 1 42 ? -4.246 -6.578 4.562 1 93.44 42 ALA B CA 1
ATOM 1377 C C . ALA B 1 42 ? -5.414 -7.559 4.582 1 93.44 42 ALA B C 1
ATOM 1379 O O . ALA B 1 42 ? -5.836 -8.047 3.531 1 93.44 42 ALA B O 1
ATOM 1380 N N . GLU B 1 43 ? -5.898 -7.793 5.75 1 92.62 43 GLU B N 1
ATOM 1381 C CA . GLU B 1 43 ? -7.047 -8.68 5.887 1 92.62 43 GLU B CA 1
ATOM 1382 C C . GLU B 1 43 ? -8.25 -8.148 5.109 1 92.62 43 GLU B C 1
ATOM 1384 O O . GLU B 1 43 ? -8.57 -6.965 5.191 1 92.62 43 GLU B O 1
ATOM 1389 N N . ASN B 1 44 ? -8.875 -9.039 4.418 1 96.62 44 ASN B N 1
ATOM 1390 C CA . ASN B 1 44 ? -10.039 -8.711 3.6 1 96.62 44 ASN B CA 1
ATOM 1391 C C . ASN B 1 44 ? -10.992 -9.898 3.488 1 96.62 44 ASN B C 1
ATOM 1393 O O . ASN B 1 44 ? -10.922 -10.672 2.533 1 96.62 44 ASN B O 1
ATOM 1397 N N . PRO B 1 45 ? -11.867 -10.023 4.367 1 93.81 45 PRO B N 1
ATOM 1398 C CA . PRO B 1 45 ? -12.703 -11.219 4.48 1 93.81 45 PRO B CA 1
ATOM 1399 C C . PRO B 1 45 ? -13.602 -11.43 3.264 1 93.81 45 PRO B C 1
ATOM 1401 O O . PRO B 1 45 ? -14.031 -12.555 2.998 1 93.81 45 PRO B O 1
ATOM 1404 N N . ALA B 1 46 ? -13.883 -10.469 2.51 1 95 46 ALA B N 1
ATOM 1405 C CA . ALA B 1 46 ? -14.758 -10.586 1.344 1 95 46 ALA B CA 1
ATOM 1406 C C . ALA B 1 46 ? -14.008 -11.188 0.157 1 95 46 ALA B C 1
ATOM 1408 O O . ALA B 1 46 ? -14.625 -11.562 -0.844 1 95 46 ALA B O 1
ATOM 1409 N N . VAL B 1 47 ? -12.703 -11.328 0.228 1 97.19 47 VAL B N 1
ATOM 1410 C CA . VAL B 1 47 ? -11.883 -11.703 -0.917 1 97.19 47 VAL B CA 1
ATOM 1411 C C . VAL B 1 47 ? -11.383 -13.133 -0.749 1 97.19 47 VAL B C 1
ATOM 1413 O O . VAL B 1 47 ? -10.602 -13.422 0.159 1 9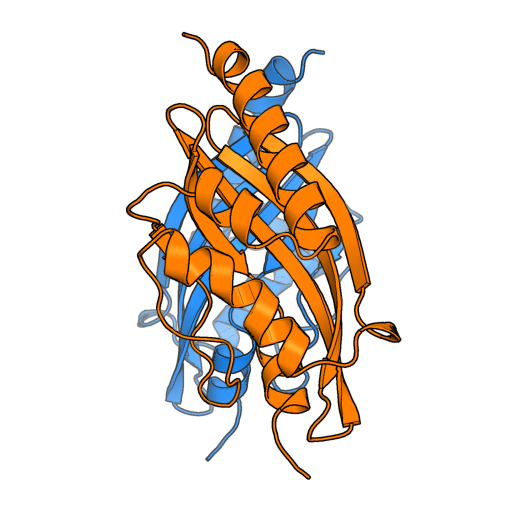7.19 47 VAL B O 1
ATOM 1416 N N . PRO B 1 48 ? -11.68 -14.008 -1.569 1 95.25 48 PRO B N 1
ATOM 1417 C CA . PRO B 1 48 ? -11.398 -15.43 -1.362 1 95.25 48 PRO B CA 1
ATOM 1418 C C . PRO B 1 48 ? -9.922 -15.773 -1.521 1 95.25 48 PRO B C 1
ATOM 1420 O O . PRO B 1 48 ? -9.461 -16.781 -0.982 1 95.25 48 PRO B O 1
ATOM 1423 N N . TRP B 1 49 ? -9.203 -14.992 -2.262 1 95.94 49 TRP B N 1
ATOM 1424 C CA . TRP B 1 49 ? -7.812 -15.359 -2.502 1 95.94 49 TRP B CA 1
ATOM 1425 C C . TRP B 1 49 ? -6.887 -14.672 -1.503 1 95.94 49 TRP B C 1
ATOM 1427 O O . TRP B 1 49 ? -5.664 -14.812 -1.585 1 95.94 49 TRP B O 1
ATOM 1437 N N . ILE B 1 50 ? -7.418 -13.82 -0.658 1 96.56 50 ILE B N 1
ATOM 1438 C CA . ILE B 1 50 ? -6.617 -13.188 0.381 1 96.56 50 ILE B CA 1
ATOM 1439 C C . ILE B 1 50 ? -6.746 -13.969 1.686 1 96.56 50 ILE B C 1
ATOM 1441 O O . ILE B 1 50 ? -7.836 -14.055 2.26 1 96.56 50 ILE B O 1
ATOM 1445 N N . ARG B 1 51 ? -5.711 -14.531 2.1 1 94.44 51 ARG B N 1
ATOM 1446 C CA . ARG B 1 51 ? -5.629 -15.297 3.34 1 94.44 51 ARG B CA 1
ATOM 1447 C C . ARG B 1 51 ? -4.203 -15.312 3.883 1 94.44 51 ARG B C 1
ATOM 1449 O O . ARG B 1 51 ? -3.256 -15.008 3.156 1 94.44 51 ARG B O 1
ATOM 1456 N N . PRO B 1 52 ? -4.012 -15.648 5.16 1 95.56 52 PRO B N 1
ATOM 1457 C CA . PRO B 1 52 ? -2.654 -15.758 5.695 1 95.56 52 PRO B CA 1
ATOM 1458 C C . PRO B 1 52 ? -1.836 -16.844 5.004 1 95.56 52 PRO B C 1
ATOM 1460 O O . PRO B 1 52 ? -2.369 -17.906 4.672 1 95.56 52 PRO B O 1
ATOM 1463 N N . ARG B 1 53 ? -0.587 -16.531 4.758 1 97.69 53 ARG B N 1
ATOM 1464 C CA . ARG B 1 53 ? 0.38 -17.453 4.176 1 97.69 53 ARG B CA 1
ATOM 1465 C C . ARG B 1 53 ? 1.732 -17.344 4.871 1 97.69 53 ARG B C 1
ATOM 1467 O O . ARG B 1 53 ? 2.066 -16.281 5.422 1 97.69 53 ARG B O 1
ATOM 1474 N N . SER B 1 54 ? 2.488 -18.484 4.785 1 97.88 54 SER B N 1
ATOM 1475 C CA . SER B 1 54 ? 3.787 -18.406 5.445 1 97.88 54 SER B CA 1
ATOM 1476 C C . SER B 1 54 ? 4.82 -19.281 4.746 1 97.88 54 SER B C 1
ATOM 1478 O O . SER B 1 54 ? 6.02 -19.141 4.977 1 97.88 54 SER B O 1
ATOM 1480 N N . THR B 1 55 ? 4.348 -20.25 3.904 1 98 55 THR B N 1
ATOM 1481 C CA . THR B 1 55 ? 5.293 -21.094 3.191 1 98 55 THR B CA 1
ATOM 1482 C C . THR B 1 55 ? 5.441 -20.656 1.74 1 98 55 THR B C 1
ATOM 1484 O O . THR B 1 55 ? 4.523 -20.047 1.175 1 98 55 THR B O 1
ATOM 1487 N N . GLY B 1 56 ? 6.582 -21.031 1.162 1 97.62 56 GLY B N 1
ATOM 1488 C CA . GLY B 1 56 ? 6.801 -20.719 -0.242 1 97.62 56 GLY B CA 1
ATOM 1489 C C . GLY B 1 56 ? 5.723 -21.281 -1.151 1 97.62 56 GLY B C 1
ATOM 1490 O O . GLY B 1 56 ? 5.277 -20.594 -2.078 1 97.62 56 GLY B O 1
ATOM 1491 N N . ALA B 1 57 ? 5.34 -22.469 -0.915 1 96.75 57 ALA B N 1
ATOM 1492 C CA . ALA B 1 57 ? 4.301 -23.109 -1.72 1 96.75 57 ALA B CA 1
ATOM 1493 C C . ALA B 1 57 ? 2.98 -22.344 -1.611 1 96.75 57 ALA B C 1
ATOM 1495 O O . ALA B 1 57 ? 2.301 -22.125 -2.615 1 96.75 57 ALA B O 1
ATOM 1496 N N . GLU B 1 58 ? 2.588 -21.953 -0.392 1 97.31 58 GLU B N 1
ATOM 1497 C CA . GLU B 1 58 ? 1.362 -21.188 -0.186 1 97.31 58 GLU B CA 1
ATOM 1498 C C . GLU B 1 58 ? 1.427 -19.844 -0.904 1 97.31 58 GLU B C 1
ATOM 1500 O O . GLU B 1 58 ? 0.45 -19.422 -1.522 1 97.31 58 GLU B O 1
ATOM 1505 N N . CYS B 1 59 ? 2.557 -19.188 -0.793 1 97.88 59 CYS B N 1
ATOM 1506 C CA . CYS B 1 59 ? 2.748 -17.891 -1.409 1 97.88 59 CYS B CA 1
ATOM 1507 C C . CYS B 1 59 ? 2.662 -17.984 -2.928 1 97.88 59 CYS B C 1
ATOM 1509 O O . CYS B 1 59 ? 1.992 -17.172 -3.568 1 97.88 59 CYS B O 1
ATOM 1511 N N . ALA B 1 60 ? 3.289 -19.047 -3.473 1 96.81 60 ALA B N 1
ATOM 1512 C CA . ALA B 1 60 ? 3.266 -19.266 -4.914 1 96.81 60 ALA B CA 1
ATOM 1513 C C . ALA B 1 60 ? 1.848 -19.547 -5.402 1 96.81 60 ALA B C 1
ATOM 1515 O O . ALA B 1 60 ? 1.482 -19.188 -6.523 1 96.81 60 ALA B O 1
ATOM 1516 N N . ALA B 1 61 ? 1.041 -20.094 -4.59 1 95.88 61 ALA B N 1
ATOM 1517 C CA . ALA B 1 61 ? -0.311 -20.5 -4.965 1 95.88 61 ALA B CA 1
ATOM 1518 C C . ALA B 1 61 ? -1.241 -19.297 -5.059 1 95.88 61 ALA B C 1
ATOM 1520 O O . ALA B 1 61 ? -2.307 -19.375 -5.676 1 95.88 61 ALA B O 1
ATOM 1521 N N . GLN B 1 62 ? -0.902 -18.203 -4.41 1 95.69 62 GLN B N 1
ATOM 1522 C CA . GLN B 1 62 ? -1.775 -17.031 -4.352 1 95.69 62 GLN B CA 1
ATOM 1523 C C . GLN B 1 62 ? -2.1 -16.516 -5.75 1 95.69 62 GLN B C 1
ATOM 1525 O O . GLN B 1 62 ? -3.242 -16.156 -6.031 1 95.69 62 GLN B O 1
ATOM 1530 N N . SER B 1 63 ? -1.129 -16.484 -6.613 1 92.81 63 SER B N 1
ATOM 1531 C CA . SER B 1 63 ? -1.33 -15.969 -7.965 1 92.81 63 SER B CA 1
ATOM 1532 C C . SER B 1 63 ? -2.285 -16.859 -8.758 1 92.81 63 SER B C 1
ATOM 1534 O O . SER B 1 63 ? -3.115 -16.359 -9.516 1 92.81 63 SER B O 1
ATOM 1536 N N . ALA B 1 64 ? -2.156 -18.141 -8.609 1 93.44 64 ALA B N 1
ATOM 1537 C CA . ALA B 1 64 ? -3.053 -19.078 -9.266 1 93.44 64 ALA B CA 1
ATOM 1538 C C . ALA B 1 64 ? -4.48 -18.938 -8.742 1 93.44 64 ALA B C 1
ATOM 1540 O O . ALA B 1 64 ? -5.438 -18.984 -9.516 1 93.44 64 ALA B O 1
ATOM 1541 N N . GLU B 1 65 ? -4.621 -18.812 -7.496 1 95.81 65 GLU B N 1
ATOM 1542 C CA . GLU B 1 65 ? -5.93 -18.594 -6.887 1 95.81 65 GLU B CA 1
ATOM 1543 C C . GLU B 1 65 ? -6.578 -17.312 -7.402 1 95.81 65 GLU B C 1
ATOM 1545 O O . GLU B 1 65 ? -7.758 -17.312 -7.754 1 95.81 65 GLU B O 1
ATOM 1550 N N . LEU B 1 66 ? -5.809 -16.25 -7.426 1 95.69 66 LEU B N 1
ATOM 1551 C CA . LEU B 1 66 ? -6.293 -14.992 -7.992 1 95.69 66 LEU B CA 1
ATOM 1552 C C . LEU B 1 66 ? -6.777 -15.188 -9.422 1 95.69 66 LEU B C 1
ATOM 1554 O O . LEU B 1 66 ? -7.867 -14.742 -9.781 1 95.69 66 LEU B O 1
ATOM 1558 N N . ALA B 1 67 ? -6.008 -15.922 -10.195 1 94.19 67 ALA B N 1
ATOM 1559 C CA . ALA B 1 67 ? -6.34 -16.172 -11.602 1 94.19 67 ALA B CA 1
ATOM 1560 C C . ALA B 1 67 ? -7.637 -16.953 -11.727 1 94.19 67 ALA B C 1
ATOM 1562 O O . ALA B 1 67 ? -8.406 -16.75 -12.664 1 94.19 67 ALA B O 1
ATOM 1563 N N . GLU B 1 68 ? -7.887 -17.812 -10.789 1 95.5 68 GLU B N 1
ATOM 1564 C CA . GLU B 1 68 ? -9.109 -18.609 -10.797 1 95.5 68 GLU B CA 1
ATOM 1565 C C . GLU B 1 68 ? -10.344 -17.75 -10.57 1 95.5 68 GLU B C 1
ATOM 1567 O O . GLU B 1 68 ? -11.43 -18.078 -11.039 1 95.5 68 GLU B O 1
ATOM 1572 N N . HIS B 1 69 ? -10.133 -16.672 -9.93 1 97.12 69 HIS B N 1
ATOM 1573 C CA . HIS B 1 69 ? -11.281 -15.883 -9.516 1 97.12 69 HIS B CA 1
ATOM 1574 C C . HIS B 1 69 ? -11.461 -14.656 -10.406 1 97.12 69 HIS B C 1
ATOM 1576 O O . HIS B 1 69 ? -12.445 -13.93 -10.281 1 97.12 69 HIS B O 1
ATOM 1582 N N . THR B 1 70 ? -10.484 -14.445 -11.273 1 97.12 70 THR B N 1
ATOM 1583 C CA . THR B 1 70 ? -10.539 -13.234 -12.086 1 97.12 70 THR B CA 1
ATOM 1584 C C . THR B 1 70 ? -10.508 -13.57 -13.57 1 97.12 70 THR B C 1
ATOM 1586 O O . THR B 1 70 ? -10.148 -14.688 -13.953 1 97.12 70 THR B O 1
ATOM 1589 N N . VAL B 1 71 ? -10.953 -12.562 -14.344 1 96.38 71 VAL B N 1
ATOM 1590 C CA . VAL B 1 71 ? -10.969 -12.68 -15.797 1 96.38 71 VAL B CA 1
ATOM 1591 C C . VAL B 1 71 ? -9.586 -12.344 -16.359 1 96.38 71 VAL B C 1
ATOM 1593 O O . VAL B 1 71 ? -9.133 -11.203 -16.266 1 96.38 71 VAL B O 1
ATOM 1596 N N . ALA B 1 72 ? -8.945 -13.242 -16.984 1 90.31 72 ALA B N 1
ATOM 1597 C CA . ALA B 1 72 ? -7.559 -13.125 -17.422 1 90.31 72 ALA B CA 1
ATOM 1598 C C . ALA B 1 72 ? -7.375 -11.945 -18.375 1 90.31 72 ALA B C 1
ATOM 1600 O O . ALA B 1 72 ? -6.418 -11.188 -18.25 1 90.31 72 ALA B O 1
ATOM 1601 N N . GLU B 1 73 ? -8.266 -11.805 -19.312 1 92.69 73 GLU B N 1
ATOM 1602 C CA . GLU B 1 73 ? -8.156 -10.789 -20.344 1 92.69 73 GLU B CA 1
ATOM 1603 C C . GLU B 1 73 ? -8.242 -9.383 -19.766 1 92.69 73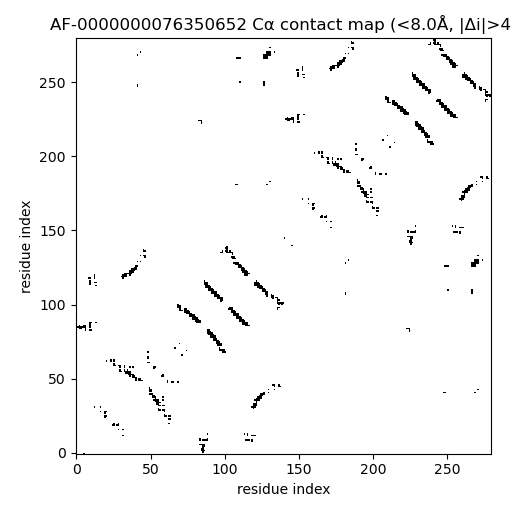 GLU B C 1
ATOM 1605 O O . GLU B 1 73 ? -7.805 -8.414 -20.391 1 92.69 73 GLU B O 1
ATOM 1610 N N . ASP B 1 74 ? -8.781 -9.297 -18.562 1 93.62 74 ASP B N 1
ATOM 1611 C CA . ASP B 1 74 ? -9.008 -7.996 -17.938 1 93.62 74 ASP B CA 1
ATOM 1612 C C . ASP B 1 74 ? -7.906 -7.676 -16.922 1 93.62 74 ASP B C 1
ATOM 1614 O O . ASP B 1 74 ? -7.828 -6.555 -16.422 1 93.62 74 ASP B O 1
ATOM 1618 N N . ALA B 1 75 ? -7.188 -8.648 -16.594 1 91.44 75 ALA B N 1
ATOM 1619 C CA . ALA B 1 75 ? -6.152 -8.477 -15.586 1 91.44 75 ALA B CA 1
ATOM 1620 C C . ALA B 1 75 ? -4.961 -7.703 -16.156 1 91.44 75 ALA B C 1
ATOM 1622 O O . ALA B 1 75 ? -4.469 -8.016 -17.234 1 91.44 75 ALA B O 1
ATOM 1623 N N . SER B 1 76 ? -4.551 -6.695 -15.469 1 92.88 76 SER B N 1
ATOM 1624 C CA . SER B 1 76 ? -3.375 -5.934 -15.875 1 92.88 76 SER B CA 1
ATOM 1625 C C . SER B 1 76 ? -2.658 -5.336 -14.672 1 92.88 76 SER B C 1
ATOM 1627 O O . SER B 1 76 ? -3.283 -5.074 -13.641 1 92.88 76 SER B O 1
ATOM 1629 N N . ALA B 1 77 ? -1.359 -5.277 -14.789 1 92.88 77 ALA B N 1
ATOM 1630 C CA . ALA B 1 77 ? -0.5 -4.578 -13.836 1 92.88 77 ALA B CA 1
ATOM 1631 C C . ALA B 1 77 ? 0.605 -3.811 -14.555 1 92.88 77 ALA B C 1
ATOM 1633 O O . ALA B 1 77 ? 1.265 -4.352 -15.445 1 92.88 77 ALA B O 1
ATOM 1634 N N . THR B 1 78 ? 0.734 -2.576 -14.258 1 94.75 78 THR B N 1
ATOM 1635 C CA . THR B 1 78 ? 1.822 -1.753 -14.773 1 94.75 78 THR B CA 1
ATOM 1636 C C . THR B 1 78 ? 2.807 -1.399 -13.664 1 94.75 78 THR B C 1
ATOM 1638 O O . THR B 1 78 ? 2.402 -1.167 -12.516 1 94.75 78 THR B O 1
ATOM 1641 N N . LEU B 1 79 ? 4.105 -1.375 -13.992 1 94.69 79 LEU B N 1
ATOM 1642 C CA . LEU B 1 79 ? 5.133 -0.973 -13.039 1 94.69 79 LEU B CA 1
ATOM 1643 C C . LEU B 1 79 ? 5.594 0.456 -13.305 1 94.69 79 LEU B C 1
ATOM 1645 O O . LEU B 1 79 ? 5.902 0.808 -14.445 1 94.69 79 LEU B O 1
ATOM 1649 N N . ASP B 1 80 ? 5.57 1.255 -12.336 1 92.56 80 ASP B N 1
ATOM 1650 C CA . ASP B 1 80 ? 6.008 2.645 -12.43 1 92.56 80 ASP B CA 1
ATOM 1651 C C . ASP B 1 80 ? 7.445 2.803 -11.945 1 92.56 80 ASP B C 1
ATOM 1653 O O . ASP B 1 80 ? 8.211 3.602 -12.492 1 92.56 80 ASP B O 1
ATOM 1657 N N . THR B 1 81 ? 7.734 2.123 -10.914 1 94.44 81 THR B N 1
ATOM 1658 C CA . THR B 1 81 ? 9.023 2.285 -10.25 1 94.44 81 THR B CA 1
ATOM 1659 C C . THR B 1 81 ? 9.492 0.968 -9.641 1 94.44 81 THR B C 1
ATOM 1661 O O . THR B 1 81 ? 8.68 0.196 -9.125 1 94.44 81 THR B O 1
ATOM 1664 N N . PHE B 1 82 ? 10.719 0.69 -9.828 1 96 82 PHE B N 1
ATOM 1665 C CA . PHE B 1 82 ? 11.414 -0.456 -9.258 1 96 82 PHE B CA 1
ATOM 1666 C C . PHE B 1 82 ? 12.656 -0.011 -8.492 1 96 82 PHE B C 1
ATOM 1668 O O . PHE B 1 82 ? 13.648 0.393 -9.102 1 96 82 PHE B O 1
ATOM 1675 N N . LEU B 1 83 ? 12.57 -0.05 -7.148 1 95.56 83 LEU B N 1
ATOM 1676 C CA . LEU B 1 83 ? 13.664 0.354 -6.273 1 95.56 83 LEU B CA 1
ATOM 1677 C C . LEU B 1 83 ? 14.336 -0.862 -5.641 1 95.56 83 LEU B C 1
ATOM 1679 O O . LEU B 1 83 ? 13.656 -1.816 -5.254 1 95.56 83 LEU B O 1
ATOM 1683 N N . VAL B 1 84 ? 15.656 -0.789 -5.539 1 94.31 84 VAL B N 1
ATOM 1684 C CA . VAL B 1 84 ? 16.391 -1.844 -4.855 1 94.31 84 VAL B CA 1
ATOM 1685 C C . VAL B 1 84 ? 17.391 -1.225 -3.869 1 94.31 84 VAL B C 1
ATOM 1687 O O . VAL B 1 84 ? 18.156 -0.333 -4.234 1 94.31 84 VAL B O 1
ATOM 1690 N N . ASP B 1 85 ? 17.281 -1.604 -2.672 1 92.44 85 ASP B N 1
ATOM 1691 C CA . ASP B 1 85 ? 18.234 -1.251 -1.615 1 92.44 85 ASP B CA 1
ATOM 1692 C C . ASP B 1 85 ? 18.688 -2.49 -0.85 1 92.44 85 ASP B C 1
ATOM 1694 O O . ASP B 1 85 ? 18.031 -2.92 0.097 1 92.44 85 ASP B O 1
ATOM 1698 N N . GLY B 1 86 ? 19.922 -2.955 -1.221 1 93.44 86 GLY B N 1
ATOM 1699 C CA . GLY B 1 86 ? 20.391 -4.195 -0.627 1 93.44 86 GLY B CA 1
ATOM 1700 C C . GLY B 1 86 ? 19.516 -5.391 -0.968 1 93.44 86 GLY B C 1
ATOM 1701 O O . GLY B 1 86 ? 19.297 -5.691 -2.145 1 93.44 86 GLY B O 1
ATOM 1702 N N . THR B 1 87 ? 18.984 -5.973 0.064 1 96.56 87 THR B N 1
ATOM 1703 C CA . THR B 1 87 ? 18.188 -7.188 -0.118 1 96.56 87 THR B CA 1
ATOM 1704 C C . THR B 1 87 ? 16.719 -6.844 -0.334 1 96.56 87 THR B C 1
ATOM 1706 O O . THR B 1 87 ? 15.914 -7.723 -0.636 1 96.56 87 THR B O 1
ATOM 1709 N N . ASP B 1 88 ? 16.422 -5.559 -0.196 1 97.06 88 ASP B N 1
ATOM 1710 C CA . ASP B 1 88 ? 15.023 -5.156 -0.324 1 97.06 88 ASP B CA 1
ATOM 1711 C C . ASP B 1 88 ? 14.75 -4.562 -1.704 1 97.06 88 ASP B C 1
ATOM 1713 O O . ASP B 1 88 ? 15.57 -3.816 -2.24 1 97.06 88 ASP B O 1
ATOM 1717 N N . ALA B 1 89 ? 13.648 -4.949 -2.275 1 97.56 89 ALA B N 1
ATOM 1718 C CA . ALA B 1 89 ? 13.109 -4.379 -3.508 1 97.56 89 ALA B CA 1
ATOM 1719 C C . ALA B 1 89 ? 11.672 -3.904 -3.311 1 97.56 89 ALA B C 1
ATOM 1721 O O . ALA B 1 89 ? 10.891 -4.555 -2.617 1 97.56 89 ALA B O 1
ATOM 1722 N N . VAL B 1 90 ? 11.398 -2.785 -3.879 1 98.31 90 VAL B N 1
ATOM 1723 C CA . VAL B 1 90 ? 10.039 -2.254 -3.82 1 98.31 90 VAL B CA 1
ATOM 1724 C C . VAL B 1 90 ? 9.57 -1.875 -5.227 1 98.31 90 VAL B C 1
ATOM 1726 O O . VAL B 1 90 ? 10.273 -1.164 -5.949 1 98.31 90 VAL B O 1
ATOM 1729 N N . LEU B 1 91 ? 8.453 -2.391 -5.578 1 98.19 91 LEU B N 1
ATOM 1730 C CA . LEU B 1 91 ? 7.82 -2.094 -6.859 1 98.19 91 LEU B CA 1
ATOM 1731 C C . LEU B 1 91 ? 6.531 -1.299 -6.656 1 98.19 91 LEU B C 1
ATOM 1733 O O . LEU B 1 91 ? 5.746 -1.604 -5.758 1 98.19 91 LEU B O 1
ATOM 1737 N N . PHE B 1 92 ? 6.418 -0.295 -7.445 1 98.25 92 PHE B N 1
ATOM 1738 C CA . PHE B 1 92 ? 5.199 0.508 -7.461 1 98.25 92 PHE B CA 1
ATOM 1739 C C . PHE B 1 92 ? 4.516 0.43 -8.82 1 98.25 92 PHE B C 1
ATOM 1741 O O . PHE B 1 92 ? 5.184 0.358 -9.852 1 98.25 92 PHE B O 1
ATOM 1748 N N . GLY B 1 93 ? 3.176 0.523 -8.805 1 97.62 93 GLY B N 1
ATOM 1749 C CA . GLY B 1 93 ? 2.43 0.531 -10.047 1 97.62 93 GLY B CA 1
ATOM 1750 C C . GLY B 1 93 ? 0.927 0.587 -9.844 1 97.62 93 GLY B C 1
ATOM 1751 O O . GLY B 1 93 ? 0.45 1.167 -8.867 1 97.62 93 GLY B O 1
ATOM 1752 N N . HIS B 1 94 ? 0.285 0.152 -10.883 1 97.69 94 HIS B N 1
ATOM 1753 C CA . HIS B 1 94 ? -1.173 0.124 -10.906 1 97.69 94 HIS B CA 1
ATOM 1754 C C . HIS B 1 94 ? -1.689 -1.234 -11.367 1 97.69 94 HIS B C 1
ATOM 1756 O O . HIS B 1 94 ? -1.138 -1.83 -12.297 1 97.69 94 HIS B O 1
ATOM 1762 N N . LEU B 1 95 ? -2.709 -1.738 -10.703 1 96.75 95 LEU B N 1
ATOM 1763 C CA . LEU B 1 95 ? -3.275 -3.023 -11.094 1 96.75 95 LEU B CA 1
ATOM 1764 C C . LEU B 1 95 ? -4.781 -2.912 -11.312 1 96.75 95 LEU B C 1
ATOM 1766 O O . LEU B 1 95 ? -5.422 -2.002 -10.781 1 96.75 95 LEU B O 1
ATOM 1770 N N . LYS B 1 96 ? -5.23 -3.777 -12.164 1 97.44 96 LYS B N 1
ATOM 1771 C CA . LYS B 1 96 ? -6.648 -3.871 -12.5 1 97.44 96 LYS B CA 1
ATOM 1772 C C . LYS B 1 96 ? -7.062 -5.32 -12.742 1 97.44 96 LYS B C 1
ATOM 1774 O O . LYS B 1 96 ? -6.258 -6.133 -13.195 1 97.44 96 LYS B O 1
ATOM 1779 N N . GLY B 1 97 ? -8.328 -5.613 -12.398 1 97.56 97 GLY B N 1
ATOM 1780 C CA . GLY B 1 97 ? -8.922 -6.91 -12.664 1 97.56 97 GLY B CA 1
ATOM 1781 C C . GLY B 1 97 ? -10.438 -6.895 -12.617 1 97.56 97 GLY B C 1
ATOM 1782 O O . GLY B 1 97 ? -11.039 -5.891 -12.234 1 97.56 97 GLY B O 1
ATOM 1783 N N . THR B 1 98 ? -10.969 -8.008 -13.102 1 98.44 98 THR B N 1
ATOM 1784 C CA . THR B 1 98 ? -12.406 -8.25 -13.039 1 98.44 98 THR B CA 1
ATOM 1785 C C . THR B 1 98 ? -12.711 -9.57 -12.336 1 98.44 98 THR B C 1
ATOM 1787 O O . THR B 1 98 ? -12.125 -10.602 -12.672 1 98.44 98 THR B O 1
ATOM 1790 N N . VAL B 1 99 ? -13.57 -9.461 -11.367 1 98.12 99 VAL B N 1
ATOM 1791 C CA . VAL B 1 99 ? -13.938 -10.664 -10.625 1 98.12 99 VAL B CA 1
ATOM 1792 C C . VAL B 1 99 ? -14.984 -11.453 -11.406 1 98.12 99 VAL B C 1
ATOM 1794 O O . VAL B 1 99 ? -16.016 -10.914 -11.789 1 98.12 99 VAL B O 1
ATOM 1797 N N . ARG B 1 100 ? -14.766 -12.727 -11.555 1 97.56 100 ARG B N 1
ATOM 1798 C CA . ARG B 1 100 ? -15.625 -13.578 -12.375 1 97.56 100 ARG B CA 1
ATOM 1799 C C . ARG B 1 100 ? -17.016 -13.695 -11.773 1 97.56 100 ARG B C 1
ATOM 1801 O O . ARG B 1 100 ? -18.016 -13.555 -12.484 1 97.56 100 ARG B O 1
ATOM 1808 N N . ALA B 1 101 ? -17.141 -13.875 -10.539 1 97.06 101 ALA B N 1
ATOM 1809 C CA . ALA B 1 101 ? -18.391 -14.195 -9.859 1 97.06 101 ALA B CA 1
ATOM 1810 C C . ALA B 1 101 ? -19.359 -13.016 -9.906 1 97.06 101 ALA B C 1
ATOM 1812 O O . ALA B 1 101 ? -20.562 -13.203 -9.992 1 97.06 101 ALA B O 1
ATOM 1813 N N . THR B 1 102 ? -18.844 -11.797 -9.906 1 97.69 102 THR B N 1
ATOM 1814 C CA . THR B 1 102 ? -19.703 -10.625 -9.773 1 97.69 102 THR B CA 1
ATOM 1815 C C . THR B 1 102 ? -19.75 -9.828 -11.07 1 97.69 102 THR B C 1
ATOM 1817 O O . THR B 1 102 ? -20.625 -9 -11.273 1 97.69 102 THR B O 1
ATOM 1820 N N . GLY B 1 103 ? -18.672 -10.016 -11.875 1 97.62 103 GLY B N 1
ATOM 1821 C CA . GLY B 1 103 ? -18.516 -9.211 -13.086 1 97.62 103 GLY B CA 1
ATOM 1822 C C . GLY B 1 103 ? -18.016 -7.809 -12.805 1 97.62 103 GLY B C 1
ATOM 1823 O O . GLY B 1 103 ? -17.891 -6.996 -13.719 1 97.62 103 GLY B O 1
ATOM 1824 N N . LYS B 1 104 ? -17.719 -7.477 -11.594 1 98 104 LYS B N 1
ATOM 1825 C CA . LYS B 1 104 ? -17.266 -6.145 -11.203 1 98 104 LYS B CA 1
ATOM 1826 C C . LYS B 1 104 ? -15.742 -6.039 -11.289 1 98 104 LYS B C 1
ATOM 1828 O O . LYS B 1 104 ? -15.039 -7.035 -11.125 1 98 104 LYS B O 1
ATOM 1833 N N . SER B 1 105 ? -15.281 -4.844 -11.5 1 98 105 SER B N 1
ATOM 1834 C CA . SER B 1 105 ? -13.852 -4.602 -11.641 1 98 105 SER B CA 1
ATOM 1835 C C . SER B 1 105 ? -13.266 -3.984 -10.375 1 98 105 SER B C 1
ATOM 1837 O O . SER B 1 105 ? -13.992 -3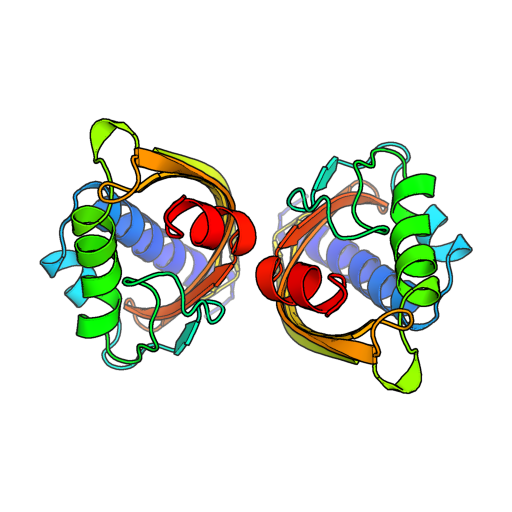.373 -9.586 1 98 105 SER B O 1
ATOM 1839 N N . PHE B 1 106 ? -12.008 -4.258 -10.164 1 97.75 106 PHE B N 1
ATOM 1840 C CA . PHE B 1 106 ? -11.203 -3.551 -9.18 1 97.75 106 PHE B CA 1
ATOM 1841 C C . PHE B 1 106 ? -9.953 -2.965 -9.812 1 97.75 106 PHE B C 1
ATOM 1843 O O . PHE B 1 106 ? -9.516 -3.428 -10.867 1 97.75 106 PHE B O 1
ATOM 1850 N N . GLU B 1 107 ? -9.43 -1.911 -9.219 1 97.81 107 GLU B N 1
ATOM 1851 C CA . GLU B 1 107 ? -8.18 -1.294 -9.656 1 97.81 107 GLU B CA 1
ATOM 1852 C C . GLU B 1 107 ? -7.586 -0.409 -8.57 1 97.81 107 GLU B C 1
ATOM 1854 O O . GLU B 1 107 ? -8.273 -0.041 -7.613 1 97.81 107 GLU B O 1
ATOM 1859 N N . GLY B 1 108 ? -6.371 -0.041 -8.742 1 97.25 108 GLY B N 1
ATOM 1860 C CA . GLY B 1 108 ? -5.734 0.909 -7.84 1 97.25 108 GLY B CA 1
ATOM 1861 C C . GLY B 1 108 ? -4.219 0.817 -7.852 1 97.25 108 GLY B C 1
ATOM 1862 O O . GLY B 1 108 ? -3.652 -0.095 -8.453 1 97.25 108 GLY B O 1
ATOM 1863 N N . PRO B 1 109 ? -3.629 1.811 -7.281 1 97.69 109 PRO B N 1
ATOM 1864 C CA . PRO B 1 109 ? -2.18 1.752 -7.09 1 97.69 109 PRO B CA 1
ATOM 1865 C C . PRO B 1 109 ? -1.756 0.641 -6.133 1 97.69 109 PRO B C 1
ATOM 1867 O O . PRO B 1 109 ? -2.553 0.203 -5.297 1 97.69 109 PRO B O 1
ATOM 1870 N N . PHE B 1 110 ? -0.522 0.161 -6.297 1 98 110 PHE B N 1
ATOM 1871 C CA . PHE B 1 110 ? -0.004 -0.838 -5.371 1 98 110 PHE B CA 1
ATOM 1872 C C . PHE B 1 110 ? 1.473 -0.593 -5.082 1 98 110 PHE B C 1
ATOM 1874 O O . PHE B 1 110 ? 2.16 0.074 -5.855 1 98 110 PHE B O 1
ATOM 1881 N N . ALA B 1 111 ? 1.959 -1.01 -3.977 1 98.5 111 ALA B N 1
ATOM 1882 C CA . ALA B 1 111 ? 3.357 -1.182 -3.59 1 98.5 111 ALA B CA 1
ATOM 1883 C C . ALA B 1 111 ? 3.639 -2.623 -3.178 1 98.5 111 ALA B C 1
ATOM 1885 O O . ALA B 1 111 ? 2.91 -3.195 -2.363 1 98.5 111 ALA B O 1
ATOM 1886 N N . LEU B 1 112 ? 4.625 -3.275 -3.721 1 98.5 112 LEU B N 1
ATOM 1887 C CA . LEU B 1 112 ? 5.07 -4.629 -3.406 1 98.5 112 LEU B CA 1
ATOM 1888 C C . LEU B 1 112 ? 6.504 -4.625 -2.887 1 98.5 112 LEU B C 1
ATOM 1890 O O . LEU B 1 112 ? 7.43 -4.238 -3.607 1 98.5 112 LEU B O 1
ATOM 1894 N N . ARG B 1 113 ? 6.645 -4.941 -1.645 1 98.62 113 ARG B N 1
ATOM 1895 C CA . ARG B 1 113 ? 7.969 -5.078 -1.046 1 98.62 113 ARG B CA 1
ATOM 1896 C C . ARG B 1 113 ? 8.422 -6.535 -1.037 1 98.62 113 ARG B C 1
ATOM 1898 O O . ARG B 1 113 ? 7.711 -7.406 -0.526 1 98.62 113 ARG B O 1
ATOM 1905 N N . LEU B 1 114 ? 9.555 -6.781 -1.6 1 98.62 114 LEU B N 1
ATOM 1906 C CA . LEU B 1 114 ? 10.195 -8.094 -1.576 1 98.62 114 LEU B CA 1
ATOM 1907 C C . LEU B 1 114 ? 11.562 -8.016 -0.909 1 98.62 114 LEU B C 1
ATOM 1909 O O . LEU B 1 114 ? 12.281 -7.027 -1.063 1 98.62 114 LEU B O 1
ATOM 1913 N N . THR B 1 115 ? 11.867 -9 -0.146 1 98.44 115 THR B N 1
ATOM 1914 C CA . THR B 1 115 ? 13.219 -9.195 0.368 1 98.44 115 THR B CA 1
ATOM 1915 C C . THR B 1 115 ? 13.828 -10.484 -0.175 1 98.44 115 THR B C 1
ATOM 1917 O O . THR B 1 115 ? 13.164 -11.523 -0.201 1 98.44 115 THR B O 1
ATOM 1920 N N . VAL B 1 116 ? 15.031 -10.391 -0.662 1 98.44 116 VAL B N 1
ATOM 1921 C CA . VAL B 1 116 ? 15.742 -11.539 -1.219 1 98.44 116 VAL B CA 1
ATOM 1922 C C . VAL B 1 116 ? 16.953 -11.875 -0.347 1 98.44 116 VAL B C 1
ATOM 1924 O O . VAL B 1 116 ? 17.797 -11.016 -0.11 1 98.44 116 VAL B O 1
ATOM 1927 N N . GLU B 1 117 ? 16.984 -13.008 0.186 1 97.56 117 GLU B N 1
ATOM 1928 C CA . GLU B 1 117 ? 18.125 -13.547 0.925 1 97.56 117 GLU B CA 1
ATOM 1929 C C . GLU B 1 117 ? 18.578 -14.883 0.35 1 97.56 117 GLU B C 1
ATOM 1931 O O . GLU B 1 117 ? 17.766 -15.797 0.169 1 97.56 117 GLU B O 1
ATOM 1936 N N . ASN B 1 118 ? 19.875 -14.914 0.062 1 95.62 118 ASN B N 1
ATOM 1937 C CA . ASN B 1 118 ? 20.469 -16.141 -0.483 1 95.62 118 ASN B CA 1
ATOM 1938 C C . ASN B 1 118 ? 19.734 -16.578 -1.746 1 95.62 118 ASN B C 1
ATOM 1940 O O . ASN B 1 118 ? 19.406 -17.766 -1.888 1 95.62 118 ASN B O 1
ATOM 1944 N N . GLY B 1 119 ? 19.328 -15.68 -2.49 1 97.06 119 GLY B N 1
ATOM 1945 C CA . GLY B 1 119 ? 18.766 -15.938 -3.807 1 97.06 119 GLY B CA 1
ATOM 1946 C C . GLY B 1 119 ? 17.297 -16.297 -3.77 1 97.06 119 GLY B C 1
ATOM 1947 O O . GLY B 1 119 ? 16.703 -16.656 -4.797 1 97.06 119 GLY B O 1
ATOM 1948 N N . ARG B 1 120 ? 16.656 -16.219 -2.639 1 98.44 120 ARG B N 1
ATOM 1949 C CA . ARG B 1 120 ? 15.25 -16.578 -2.49 1 98.44 120 ARG B CA 1
ATOM 1950 C C . ARG B 1 120 ? 14.461 -15.445 -1.85 1 98.44 120 ARG B C 1
ATOM 1952 O O . ARG B 1 120 ? 15.008 -14.656 -1.083 1 98.44 120 ARG B O 1
ATOM 1959 N N . ILE B 1 121 ? 13.203 -15.375 -2.168 1 98.75 121 ILE B N 1
ATOM 1960 C CA . ILE B 1 121 ? 12.328 -14.344 -1.612 1 98.75 121 ILE B CA 1
ATOM 1961 C C . ILE B 1 121 ? 11.883 -14.75 -0.21 1 98.75 121 ILE B C 1
ATOM 1963 O O . ILE B 1 121 ? 11.172 -15.75 -0.043 1 98.75 121 ILE B O 1
ATOM 1967 N N . THR B 1 122 ? 12.25 -13.969 0.758 1 98.75 122 THR B N 1
ATOM 1968 C CA . THR B 1 122 ? 11.953 -14.281 2.15 1 98.75 122 THR B CA 1
ATOM 1969 C C . THR B 1 122 ? 10.828 -13.398 2.682 1 98.75 122 THR B C 1
ATOM 1971 O O . THR B 1 122 ? 10.305 -13.641 3.768 1 98.75 122 THR B O 1
ATOM 1974 N N . ARG B 1 123 ? 10.453 -12.414 1.955 1 98.69 123 ARG B N 1
ATOM 1975 C CA . ARG B 1 123 ? 9.367 -11.516 2.33 1 98.69 123 ARG B CA 1
ATOM 1976 C C . ARG B 1 123 ? 8.57 -11.078 1.105 1 98.69 123 ARG B C 1
ATOM 1978 O O . ARG B 1 123 ? 9.148 -10.773 0.06 1 98.69 123 ARG B O 1
ATOM 1985 N N . HIS B 1 124 ? 7.316 -11.086 1.192 1 98.69 124 HIS B N 1
ATOM 1986 C CA . HIS B 1 124 ? 6.348 -10.578 0.229 1 98.69 124 HIS B CA 1
ATOM 1987 C C . HIS B 1 124 ? 5.254 -9.773 0.924 1 98.69 124 HIS B C 1
ATOM 1989 O O . HIS B 1 124 ? 4.348 -10.344 1.534 1 98.69 124 HIS B O 1
ATOM 1995 N N . HIS B 1 125 ? 5.371 -8.445 0.906 1 98.56 125 HIS B N 1
ATOM 1996 C CA . HIS B 1 125 ? 4.371 -7.539 1.46 1 98.56 125 HIS B CA 1
ATOM 1997 C C . HIS B 1 125 ? 3.691 -6.73 0.36 1 98.56 125 HIS B C 1
ATOM 1999 O O . HIS B 1 125 ? 4.34 -5.926 -0.315 1 98.56 125 HIS B O 1
ATOM 2005 N N . LEU B 1 126 ? 2.436 -6.938 0.171 1 98.19 126 LEU B N 1
ATOM 2006 C CA . LEU B 1 126 ? 1.678 -6.238 -0.861 1 98.19 126 LEU B CA 1
ATOM 2007 C C . LEU B 1 126 ? 0.701 -5.246 -0.239 1 98.19 126 LEU B C 1
ATOM 2009 O O . LEU B 1 126 ? -0.06 -5.602 0.665 1 98.19 126 LEU B O 1
ATOM 2013 N N . TYR B 1 127 ? 0.753 -3.998 -0.642 1 98.31 127 TYR B N 1
ATOM 2014 C CA . TYR B 1 127 ? -0.157 -2.916 -0.287 1 98.31 127 TYR B CA 1
ATOM 2015 C C . TYR B 1 127 ? -0.991 -2.488 -1.489 1 98.31 127 TYR B C 1
ATOM 2017 O O . TYR B 1 127 ? -0.445 -2.086 -2.52 1 98.31 127 TYR B O 1
ATOM 2025 N N . GLU B 1 128 ? -2.238 -2.627 -1.406 1 97.75 128 GLU B N 1
ATOM 2026 C CA . GLU B 1 128 ? -3.129 -2.322 -2.523 1 97.75 128 GLU B CA 1
ATOM 2027 C C . GLU B 1 128 ? -4.43 -1.691 -2.035 1 97.75 128 GLU B C 1
ATOM 2029 O O . GLU B 1 128 ? -4.621 -1.497 -0.833 1 97.75 128 GLU B O 1
ATOM 2034 N N . ASN B 1 129 ? -5.309 -1.263 -2.971 1 97.88 129 ASN B N 1
ATOM 2035 C CA . ASN B 1 129 ? -6.605 -0.675 -2.654 1 97.88 129 ASN B CA 1
ATOM 2036 C C . ASN B 1 129 ? -7.613 -1.737 -2.217 1 97.88 129 ASN B C 1
ATOM 2038 O O . ASN B 1 129 ? -8.438 -2.184 -3.016 1 97.88 129 ASN B O 1
ATOM 2042 N N . SER B 1 130 ? -7.543 -2.033 -0.94 1 98.06 130 SER B N 1
ATOM 2043 C CA . SER B 1 130 ? -8.336 -3.127 -0.389 1 98.06 130 SER B CA 1
ATOM 2044 C C . SER B 1 130 ? -9.828 -2.861 -0.543 1 98.06 130 SER B C 1
ATOM 2046 O O . SER B 1 130 ? -10.617 -3.795 -0.692 1 98.06 130 SER B O 1
ATOM 2048 N N . LEU B 1 131 ? -10.234 -1.641 -0.492 1 97.94 131 LEU B N 1
ATOM 2049 C CA . LEU B 1 131 ? -11.633 -1.272 -0.644 1 97.94 131 LEU B CA 1
ATOM 2050 C C . LEU B 1 131 ? -12.148 -1.641 -2.031 1 97.94 131 LEU B C 1
ATOM 2052 O O . LEU B 1 131 ? -13.219 -2.232 -2.166 1 97.94 131 LEU B O 1
ATOM 2056 N N . SER B 1 132 ? -11.383 -1.291 -2.996 1 98.06 132 SER B N 1
ATOM 2057 C CA . SER B 1 132 ? -11.758 -1.593 -4.375 1 98.06 132 SER B CA 1
ATOM 2058 C C . SER B 1 132 ? -11.891 -3.096 -4.598 1 98.06 132 SER B C 1
ATOM 2060 O O . SER B 1 132 ? -12.844 -3.557 -5.219 1 98.06 132 SER B O 1
ATOM 2062 N N . VAL B 1 133 ? -10.938 -3.861 -4.094 1 97.88 133 VAL B N 1
ATOM 2063 C CA . VAL B 1 133 ? -10.945 -5.312 -4.254 1 97.88 133 VAL B CA 1
ATOM 2064 C C . VAL B 1 133 ? -12.164 -5.902 -3.549 1 97.88 133 VAL B C 1
ATOM 2066 O O . VAL B 1 133 ? -12.867 -6.75 -4.109 1 97.88 133 VAL B O 1
ATOM 2069 N N . ALA B 1 134 ? -12.406 -5.492 -2.346 1 97.81 134 ALA B N 1
ATOM 2070 C CA . ALA B 1 134 ? -13.562 -5.973 -1.587 1 97.81 134 ALA B CA 1
ATOM 2071 C C . ALA B 1 134 ? -14.867 -5.684 -2.324 1 97.81 134 ALA B C 1
ATOM 2073 O O . ALA B 1 134 ? -15.742 -6.551 -2.416 1 97.81 134 ALA B O 1
ATOM 2074 N N . ALA B 1 135 ? -14.992 -4.457 -2.828 1 97.44 135 ALA B N 1
ATOM 2075 C CA . ALA B 1 135 ? -16.203 -4.051 -3.527 1 97.44 135 ALA B CA 1
ATOM 2076 C C . ALA B 1 135 ? -16.453 -4.926 -4.75 1 97.44 135 ALA B C 1
ATOM 2078 O O . ALA B 1 135 ? -17.594 -5.277 -5.047 1 97.44 135 ALA B O 1
ATOM 2079 N N . ALA B 1 136 ? -15.383 -5.285 -5.387 1 97.81 136 ALA B N 1
ATOM 2080 C CA . ALA B 1 136 ? -15.492 -6.105 -6.59 1 97.81 136 ALA B CA 1
ATOM 2081 C C . ALA B 1 136 ? -15.953 -7.52 -6.254 1 97.81 136 ALA B C 1
ATOM 2083 O O . ALA B 1 136 ? -16.562 -8.195 -7.082 1 97.81 136 ALA B O 1
ATOM 2084 N N . CYS B 1 137 ? -15.68 -7.992 -5.043 1 97.75 137 CYS B N 1
ATOM 2085 C CA . CYS B 1 137 ? -15.984 -9.359 -4.648 1 97.75 137 CYS B CA 1
ATOM 2086 C C . CYS B 1 137 ? -17.344 -9.453 -3.982 1 97.75 137 CYS B C 1
ATOM 2088 O O . CYS B 1 137 ? -17.844 -10.547 -3.703 1 97.75 137 CYS B O 1
ATOM 2090 N N . THR B 1 138 ? -17.859 -8.305 -3.684 1 94.75 138 THR B N 1
ATOM 2091 C CA . THR B 1 138 ? -19.141 -8.273 -2.99 1 94.75 138 THR B CA 1
ATOM 2092 C C . THR B 1 138 ? -20.297 -8.258 -3.99 1 94.75 138 THR B C 1
ATOM 2094 O O . THR B 1 138 ? -20.406 -7.336 -4.805 1 94.75 138 THR B O 1
ATOM 2097 N N . PRO B 1 139 ? -21.016 -9.227 -3.922 1 90.56 139 PRO B N 1
ATOM 2098 C CA . PRO B 1 139 ? -22.156 -9.258 -4.832 1 90.56 139 PRO B CA 1
ATOM 2099 C C . PRO B 1 139 ? -23.094 -8.07 -4.637 1 90.56 139 PRO B C 1
ATOM 2101 O O . PRO B 1 139 ? -23.109 -7.449 -3.57 1 90.56 139 PRO B O 1
ATOM 2104 N N . ALA B 1 140 ? -23.875 -7.723 -5.707 1 78.81 140 ALA B N 1
ATOM 2105 C CA . ALA B 1 140 ? -24.891 -6.676 -5.609 1 78.81 140 ALA B CA 1
ATOM 2106 C C . ALA B 1 140 ? -26.016 -7.086 -4.664 1 78.81 140 ALA B C 1
ATOM 2108 O O . ALA B 1 140 ? -26.359 -8.266 -4.586 1 78.81 140 ALA B O 1
#